Protein AF-A0A382R672-F1 (afdb_monomer)

Solvent-accessible surface area (backbone atoms only — not comparable to full-atom values): 10296 Å² total; per-residue (Å²): 136,86,83,79,82,81,79,78,78,76,87,76,60,50,76,42,80,44,79,39,52,18,70,54,63,56,41,46,73,40,46,54,53,51,52,51,55,51,49,56,40,44,75,70,51,32,43,77,43,81,45,59,51,24,41,62,65,42,55,62,51,40,57,48,37,54,61,28,13,35,75,68,67,26,69,67,56,51,51,51,57,50,48,54,54,41,50,39,20,54,64,51,73,45,71,30,66,75,74,36,46,66,60,54,51,52,51,51,55,50,39,54,47,26,32,75,68,56,51,82,51,52,63,58,50,41,55,52,44,47,48,35,30,54,53,42,51,51,51,52,41,52,40,43,38,75,74,71,43,96,68,82,83,77,65,62,77,83,74,52,54,72,52,90,59,92,90,56,52,73,57,39,59,46,76,60,52,46,64,123

Mean predicted aligned error: 5.48 Å

Organism: NCBI:txid408172

Sequence (180 aa):
MNAVKRKGDGGESSWAVLKFGGTSVASATNWVTIRNLLRERLDAGMRPLVVHSAIAGTSDQLEELLRQGVVGAHEALLAEIVGRYTALAAELGIDGETLLQLYVSELTELIEGVRRVGSVSHRAHAQVLAFGELMGTTLGAAYLKNEGLKVHWIDARELLCSIDQPNSSERASYLSARCD

pLDDT: mean 92.61, std 14.75, range [28.98, 98.81]

Secondary structure (DSSP, 8-state):
---------S----EEEEEE-TGGGSSHHHHHHHHHHHHHHHHTT-EEEEEEPSSTTHHHHHHHHHHHHHHT--HHHHHHHHHHHHHHHHHTTS-HHHHHHHHHHHHHHHHHHHHHHTS--HHHHHHHHHHHHHHHHHHHHHHHHHTT-------GGGT-PEEPPTT--HHHHHHS-EE-

InterPro domains:
  IPR001048 Aspartate/glutamate/uridylate kinase [PF00696] (15-159)
  IPR018042 Aspartate kinase, conserved site [PS00324] (17-25)
  IPR036393 Acetylglutamate kinase-like superfamily [G3DSA:3.40.1160.10] (15-179)
  IPR036393 Acetylglutamate kinase-like superfamily [SSF53633] (15-168)

Structure (mmCIF, N/CA/C/O backbone):
data_AF-A0A382R672-F1
#
_entry.id   AF-A0A382R672-F1
#
loop_
_atom_site.group_PDB
_atom_site.id
_atom_site.type_symbol
_atom_site.label_atom_id
_atom_site.label_alt_id
_atom_site.label_comp_id
_atom_site.label_asym_id
_atom_site.label_entity_id
_atom_site.label_seq_id
_atom_site.pdbx_PDB_ins_code
_atom_site.Cartn_x
_atom_site.Cartn_y
_atom_site.Cartn_z
_atom_s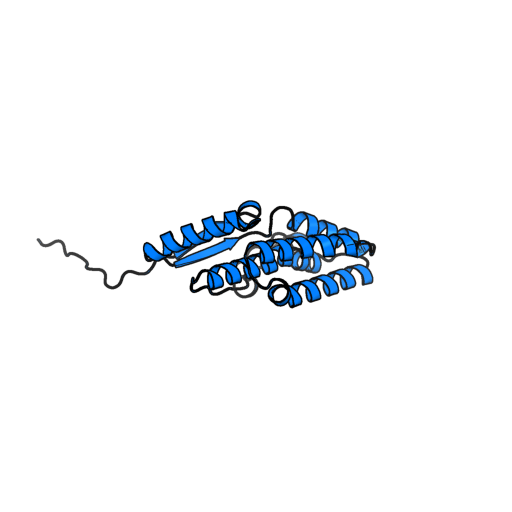ite.occupancy
_atom_site.B_iso_or_equiv
_atom_site.auth_seq_id
_atom_site.auth_comp_id
_atom_site.auth_asym_id
_atom_site.auth_atom_id
_atom_site.pdbx_PDB_model_num
ATOM 1 N N . MET A 1 1 ? -59.415 3.599 11.888 1.00 38.09 1 MET A N 1
ATOM 2 C CA . MET A 1 1 ? -58.639 2.836 10.888 1.00 38.09 1 MET A CA 1
ATOM 3 C C . MET A 1 1 ? -57.181 2.884 11.302 1.00 38.09 1 MET A C 1
ATOM 5 O O . MET A 1 1 ? -56.612 3.963 11.383 1.00 38.09 1 MET A O 1
ATOM 9 N N . ASN A 1 2 ? -56.644 1.728 11.690 1.00 28.98 2 ASN A N 1
ATOM 10 C CA . ASN A 1 2 ? -55.304 1.563 12.246 1.00 28.98 2 ASN A CA 1
ATOM 11 C C . ASN A 1 2 ? -54.251 1.634 11.137 1.00 28.98 2 ASN A C 1
ATOM 13 O O . ASN A 1 2 ? -54.275 0.810 10.225 1.00 28.98 2 ASN A O 1
ATOM 17 N N . ALA A 1 3 ? -53.302 2.561 11.250 1.00 31.11 3 ALA A N 1
ATOM 18 C CA . ALA A 1 3 ? -52.053 2.480 10.507 1.00 31.11 3 ALA A CA 1
ATOM 19 C C . ALA A 1 3 ? -51.079 1.595 11.298 1.00 31.11 3 ALA A C 1
ATOM 21 O O . ALA A 1 3 ? -50.658 1.913 12.410 1.00 31.11 3 ALA A O 1
ATOM 22 N N . VAL A 1 4 ? -50.797 0.432 10.723 1.00 34.12 4 VAL A N 1
ATOM 23 C CA . VAL A 1 4 ? -49.927 -0.620 11.241 1.00 34.12 4 VAL A CA 1
ATOM 24 C C . VAL A 1 4 ? -48.495 -0.098 11.383 1.00 34.12 4 VAL A C 1
ATOM 26 O O . VAL A 1 4 ? -47.849 0.244 10.394 1.00 34.12 4 VAL A O 1
ATOM 29 N N . LYS A 1 5 ? -47.969 -0.095 12.615 1.00 37.41 5 LYS A N 1
ATOM 30 C CA . LYS A 1 5 ? -46.522 -0.073 12.870 1.00 37.41 5 LYS A CA 1
ATOM 31 C C . LYS A 1 5 ? -45.926 -1.346 12.266 1.00 37.41 5 LYS A C 1
ATOM 33 O O . LYS A 1 5 ? -46.084 -2.423 12.839 1.00 37.41 5 LYS A O 1
ATOM 38 N N . ARG A 1 6 ? -45.220 -1.239 11.138 1.00 37.34 6 ARG A N 1
ATOM 39 C CA . ARG A 1 6 ? -44.268 -2.285 10.745 1.00 37.34 6 ARG A CA 1
ATOM 40 C C . ARG A 1 6 ? -43.074 -2.195 11.687 1.00 37.34 6 ARG A C 1
ATOM 42 O O . ARG A 1 6 ? -42.230 -1.316 11.562 1.00 37.34 6 ARG A O 1
ATOM 49 N N . LYS A 1 7 ? -43.061 -3.088 12.671 1.00 40.72 7 LYS A N 1
ATOM 50 C CA . LYS A 1 7 ? -41.881 -3.436 13.456 1.00 40.72 7 LYS A CA 1
ATOM 51 C C . LYS A 1 7 ? -41.000 -4.263 12.513 1.00 40.72 7 LYS A C 1
ATOM 53 O O . LYS A 1 7 ? -41.344 -5.401 12.215 1.00 40.72 7 LYS A O 1
ATOM 58 N N . GLY A 1 8 ? -39.972 -3.644 11.937 1.00 40.31 8 GLY A N 1
ATOM 59 C CA . GLY A 1 8 ? -38.926 -4.374 11.226 1.00 40.31 8 GLY A CA 1
ATOM 60 C C . GLY A 1 8 ? -38.046 -5.078 12.254 1.00 40.31 8 GLY A C 1
ATOM 61 O O . GLY A 1 8 ? -37.485 -4.417 13.127 1.00 40.31 8 GLY A O 1
ATOM 62 N N . ASP A 1 9 ? -38.018 -6.404 12.188 1.00 44.12 9 ASP A N 1
ATOM 63 C CA . ASP A 1 9 ? -37.107 -7.288 12.914 1.00 44.12 9 ASP A CA 1
ATOM 64 C C . ASP A 1 9 ? -35.640 -7.001 12.548 1.00 44.12 9 ASP A C 1
ATOM 66 O O . ASP A 1 9 ? -35.349 -6.745 11.386 1.00 44.12 9 ASP A O 1
ATOM 70 N N . GLY A 1 10 ? -34.738 -7.088 13.538 1.00 44.78 10 GLY A N 1
ATOM 71 C CA . GLY A 1 10 ? -33.281 -7.254 13.387 1.00 44.78 10 GLY A CA 1
ATOM 72 C C . GLY A 1 10 ? -32.546 -6.202 12.546 1.00 44.78 10 GLY A C 1
ATOM 73 O O . GLY A 1 10 ? -32.442 -6.345 11.336 1.00 44.78 10 GLY A O 1
ATOM 74 N N . GLY A 1 11 ? -31.970 -5.176 13.184 1.00 49.09 11 GLY A N 1
ATOM 75 C CA . GLY A 1 11 ? -31.203 -4.135 12.490 1.00 49.09 11 GLY A CA 1
ATOM 76 C C . GLY A 1 11 ? -30.074 -4.710 11.628 1.00 49.09 11 GLY A C 1
ATOM 77 O O . GLY A 1 11 ? -29.077 -5.198 12.158 1.00 49.09 11 GLY A O 1
ATOM 78 N N . GLU A 1 12 ? -30.220 -4.645 10.305 1.00 61.94 12 GLU A N 1
ATOM 79 C CA . GLU A 1 12 ? -29.126 -4.913 9.376 1.00 61.94 12 GLU A CA 1
ATOM 80 C C . GLU A 1 12 ? -28.026 -3.875 9.620 1.00 61.94 12 GLU A C 1
ATOM 82 O O . GLU A 1 12 ? -28.218 -2.679 9.397 1.00 61.94 12 GLU A O 1
ATOM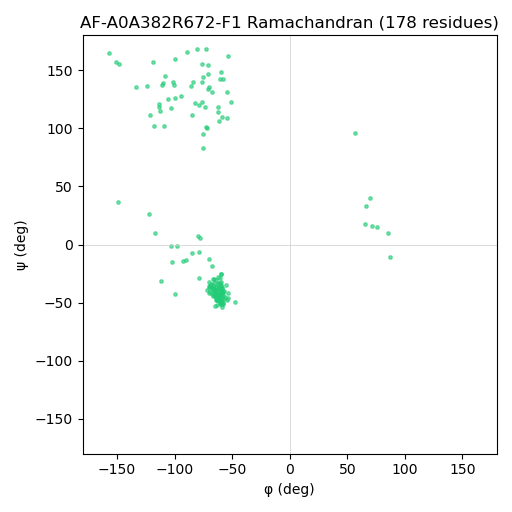 87 N N . SER A 1 13 ? -26.866 -4.317 10.105 1.00 63.66 13 SER A N 1
ATOM 88 C CA . SER A 1 13 ? -25.682 -3.465 10.206 1.00 63.66 13 SER A CA 1
ATOM 89 C C . SER A 1 13 ? -25.323 -2.958 8.805 1.00 63.66 13 SER A C 1
ATOM 91 O O . SER A 1 13 ? -24.890 -3.748 7.956 1.00 63.66 13 SER A O 1
ATOM 93 N N . SER A 1 14 ? -25.514 -1.665 8.547 1.00 91.06 14 SER A N 1
ATOM 94 C CA . SER A 1 14 ? -25.185 -1.066 7.256 1.00 91.06 14 SER A CA 1
ATOM 95 C C . SER A 1 14 ? -23.667 -0.992 7.062 1.00 91.06 14 SER A C 1
ATOM 97 O O . SER A 1 14 ? -22.891 -0.841 8.011 1.00 91.06 14 SER A O 1
ATOM 99 N N . TRP A 1 15 ? -23.221 -1.135 5.815 1.00 96.44 15 TRP A N 1
ATOM 100 C CA . TRP A 1 15 ? -21.812 -0.981 5.463 1.00 96.44 15 TRP A CA 1
ATOM 101 C C . TRP A 1 15 ? -21.413 0.497 5.426 1.00 96.44 15 TRP A C 1
ATOM 103 O O . TRP A 1 15 ? -22.141 1.333 4.893 1.00 96.44 15 TRP A O 1
ATOM 113 N N . ALA A 1 16 ? -20.220 0.806 5.930 1.00 97.12 16 ALA A N 1
ATOM 114 C CA . ALA A 1 16 ? -19.591 2.117 5.815 1.00 97.12 16 ALA A CA 1
ATOM 115 C C . ALA A 1 16 ? -18.284 1.992 5.023 1.00 97.12 16 ALA A C 1
ATOM 117 O O . ALA A 1 16 ? -17.269 1.558 5.563 1.00 97.12 16 ALA A O 1
ATOM 118 N N . VAL A 1 17 ? -18.297 2.374 3.745 1.00 97.31 17 VAL A N 1
ATOM 119 C CA . VAL A 1 17 ? -17.090 2.354 2.905 1.00 97.31 17 VAL A CA 1
ATOM 120 C C . VAL A 1 17 ? -16.275 3.623 3.154 1.00 97.31 17 VAL A C 1
ATOM 122 O O . VAL A 1 17 ? -16.776 4.736 2.992 1.00 97.31 17 VAL A O 1
ATOM 125 N N . LEU A 1 18 ? -15.020 3.459 3.569 1.00 98.06 18 LEU A N 1
ATOM 126 C CA . LEU A 1 18 ? -14.101 4.539 3.918 1.00 98.06 18 LEU A CA 1
ATOM 127 C C . LEU A 1 18 ? -12.867 4.452 3.025 1.00 98.06 18 LEU A C 1
ATOM 129 O O . LEU A 1 18 ? -12.075 3.516 3.147 1.00 98.06 18 LEU A O 1
ATOM 133 N N . LYS A 1 19 ? -12.710 5.435 2.132 1.00 98.00 19 LYS A N 1
ATOM 134 C CA . LYS A 1 19 ? -11.556 5.524 1.238 1.00 98.00 19 LYS A CA 1
ATOM 135 C C . LYS A 1 19 ? -10.535 6.526 1.760 1.00 98.00 19 LYS A C 1
ATOM 137 O O . LYS A 1 19 ? -10.862 7.699 1.923 1.00 98.00 19 LYS A O 1
ATOM 142 N N . PHE A 1 20 ? -9.286 6.097 1.913 1.00 98.50 20 PHE A N 1
ATOM 143 C CA . PHE A 1 20 ? -8.174 6.970 2.296 1.00 98.50 20 PHE A CA 1
ATOM 144 C C . PHE A 1 20 ? -7.191 7.174 1.134 1.00 98.50 20 PHE A C 1
ATOM 146 O O . PHE A 1 20 ? -6.925 6.273 0.337 1.00 98.50 20 PHE A O 1
ATOM 153 N N . GLY A 1 21 ? -6.703 8.405 0.971 1.00 98.19 21 GLY A N 1
ATOM 154 C CA . GLY A 1 21 ? -5.636 8.724 0.017 1.00 98.19 21 GLY A CA 1
ATOM 155 C C . GLY A 1 21 ? -4.256 8.385 0.576 1.00 98.19 21 GLY A C 1
ATOM 156 O O . GLY A 1 21 ? -4.117 8.157 1.775 1.00 98.19 21 GLY A O 1
ATOM 157 N N . GLY A 1 22 ? -3.231 8.411 -0.278 1.00 97.56 22 GLY A N 1
ATOM 158 C CA . GLY A 1 22 ? -1.876 8.027 0.125 1.00 97.56 22 GLY A CA 1
ATOM 159 C C . GLY A 1 22 ? -1.295 8.869 1.259 1.00 97.56 22 GLY A C 1
ATOM 160 O O . GLY A 1 22 ? -0.615 8.338 2.130 1.00 97.56 22 GLY A O 1
ATOM 161 N N . THR A 1 23 ? -1.617 10.165 1.316 1.00 97.81 23 THR A N 1
ATOM 162 C CA . THR A 1 23 ? -1.190 11.040 2.421 1.00 97.81 23 THR A CA 1
ATOM 163 C C . THR A 1 23 ? -1.860 10.638 3.733 1.00 97.81 23 THR A C 1
ATOM 165 O O . THR A 1 23 ? -1.225 10.640 4.781 1.00 97.81 23 THR A O 1
ATOM 168 N N . SER A 1 24 ? -3.129 10.226 3.677 1.00 98.31 24 SER A N 1
ATOM 169 C CA . SER A 1 24 ? -3.913 9.806 4.842 1.00 98.31 24 SER A CA 1
ATOM 170 C C . SER A 1 24 ? -3.454 8.479 5.447 1.00 98.31 24 SER A C 1
ATOM 172 O O . SER A 1 24 ? -3.890 8.160 6.541 1.00 98.31 24 SER A O 1
ATOM 174 N N . VAL A 1 25 ? -2.598 7.706 4.775 1.00 98.31 25 VAL A N 1
ATOM 175 C CA . VAL A 1 25 ? -2.071 6.424 5.289 1.00 98.31 25 VAL A CA 1
ATOM 176 C C . VAL A 1 25 ? -0.552 6.436 5.478 1.00 98.31 25 VAL A C 1
ATOM 178 O O . VAL A 1 25 ? 0.050 5.393 5.714 1.00 98.31 25 VAL A O 1
ATOM 181 N N . ALA A 1 26 ? 0.072 7.612 5.371 1.00 97.56 26 ALA A N 1
ATOM 182 C CA . ALA A 1 26 ? 1.524 7.753 5.305 1.00 97.56 26 ALA A CA 1
ATOM 183 C C . ALA A 1 26 ? 2.257 7.788 6.656 1.00 97.56 26 ALA A C 1
ATOM 185 O O . ALA A 1 26 ? 3.482 7.824 6.644 1.00 97.56 26 ALA A O 1
ATOM 186 N N . SER A 1 27 ? 1.556 7.835 7.792 1.00 98.25 27 SER A N 1
ATOM 187 C CA . SER A 1 27 ? 2.185 7.966 9.116 1.00 98.25 27 SER A CA 1
ATOM 188 C C . SER A 1 27 ? 1.361 7.315 10.218 1.00 98.25 27 SER A C 1
ATOM 190 O O . SER A 1 27 ? 0.133 7.199 10.102 1.00 98.25 27 SER A O 1
ATOM 192 N N . ALA A 1 28 ? 2.011 6.961 11.328 1.00 98.19 28 ALA A N 1
ATOM 193 C CA . ALA A 1 28 ? 1.315 6.411 12.492 1.00 98.19 28 ALA A CA 1
ATOM 194 C C . ALA A 1 28 ? 0.246 7.355 13.065 1.00 98.19 28 ALA A C 1
ATOM 196 O O . ALA A 1 28 ? -0.839 6.907 13.436 1.00 98.19 28 ALA A O 1
ATOM 197 N N . THR A 1 29 ? 0.487 8.672 13.076 1.00 98.44 29 THR A N 1
ATOM 198 C CA . THR A 1 29 ? -0.516 9.658 13.517 1.00 98.44 29 THR A CA 1
ATOM 199 C C . THR A 1 29 ? -1.804 9.562 12.701 1.00 98.44 29 THR A C 1
ATOM 201 O O . THR A 1 29 ? -2.895 9.567 13.270 1.00 98.44 29 THR A O 1
ATOM 204 N N . ASN A 1 30 ? -1.696 9.417 11.378 1.00 98.56 30 ASN A N 1
ATOM 205 C CA . ASN A 1 30 ? -2.877 9.293 10.530 1.00 98.56 30 ASN A CA 1
ATOM 206 C C . ASN A 1 30 ? -3.602 7.959 10.762 1.00 98.56 30 ASN A C 1
ATOM 208 O O . ASN A 1 30 ? -4.832 7.914 10.775 1.00 98.56 30 ASN A O 1
ATOM 212 N N . TRP A 1 31 ? -2.858 6.885 11.022 1.00 98.69 31 TRP A N 1
ATOM 213 C CA . TRP A 1 31 ? -3.430 5.586 11.372 1.00 98.69 31 TRP A CA 1
ATOM 214 C C . TRP A 1 31 ? -4.171 5.593 12.715 1.00 98.69 31 TRP A C 1
ATOM 216 O O . TRP A 1 31 ? -5.224 4.962 12.822 1.00 98.69 31 TRP A O 1
ATOM 226 N N . VAL A 1 32 ? -3.725 6.382 13.698 1.00 98.69 32 VAL A N 1
ATOM 227 C CA . VAL A 1 32 ? -4.491 6.631 14.934 1.00 98.69 32 VAL A CA 1
ATOM 228 C C . VAL A 1 32 ? -5.835 7.296 14.620 1.00 98.69 32 VAL A C 1
ATOM 230 O O . VAL A 1 32 ? -6.868 6.882 15.155 1.00 98.69 32 VAL A O 1
ATOM 233 N N . THR A 1 33 ? -5.855 8.289 13.726 1.00 98.56 33 THR A N 1
ATOM 234 C CA . THR A 1 33 ? -7.099 8.931 13.272 1.00 98.56 33 THR A CA 1
ATOM 235 C C . THR A 1 33 ? -8.023 7.934 12.574 1.00 98.56 33 THR A C 1
ATOM 237 O O . THR A 1 33 ? -9.211 7.882 12.895 1.00 98.56 33 THR A O 1
ATOM 240 N N . ILE A 1 34 ? -7.489 7.102 11.672 1.00 98.75 34 ILE A N 1
ATOM 241 C CA . ILE A 1 34 ? -8.250 6.045 10.989 1.00 98.75 34 ILE A CA 1
ATOM 242 C C . ILE A 1 34 ? -8.855 5.087 12.017 1.00 98.75 34 ILE A C 1
ATOM 244 O O . ILE A 1 34 ? -10.061 4.861 12.000 1.00 98.75 34 ILE A O 1
ATOM 248 N N . ARG A 1 35 ? -8.054 4.571 12.956 1.00 98.69 35 ARG A N 1
ATOM 249 C CA . ARG A 1 35 ? -8.512 3.665 14.020 1.00 98.69 35 ARG A CA 1
ATOM 250 C C . ARG A 1 35 ? -9.681 4.259 14.807 1.00 98.69 35 ARG A C 1
ATOM 252 O O . ARG A 1 35 ? -10.663 3.561 15.047 1.00 98.69 35 ARG A O 1
ATOM 259 N N . ASN A 1 36 ? -9.585 5.529 15.201 1.00 98.56 36 ASN A N 1
ATOM 260 C CA . ASN A 1 36 ? -10.645 6.199 15.957 1.00 98.56 36 ASN A CA 1
ATOM 261 C C . ASN A 1 36 ? -11.931 6.316 15.128 1.00 98.56 36 ASN A C 1
ATOM 263 O O . ASN A 1 36 ? -12.992 5.931 15.611 1.00 98.56 36 ASN A O 1
ATOM 267 N N . LEU A 1 37 ? -11.824 6.722 13.858 1.00 98.44 37 LEU A N 1
ATOM 268 C CA . LEU A 1 37 ? -12.968 6.771 12.946 1.00 98.44 37 LEU A CA 1
ATOM 269 C C . LEU A 1 37 ? -13.624 5.391 12.786 1.00 98.44 37 LEU A C 1
ATOM 271 O O . LEU A 1 37 ? -14.846 5.283 12.779 1.00 98.44 37 LEU A O 1
ATOM 275 N N . LEU A 1 38 ? -12.831 4.321 12.673 1.00 98.50 38 LEU A N 1
ATOM 276 C CA . LEU A 1 38 ? -13.362 2.960 12.575 1.00 98.50 38 LEU A CA 1
ATOM 277 C C . LEU A 1 38 ? -14.093 2.531 13.848 1.00 98.50 38 LEU A C 1
ATOM 279 O O . LEU A 1 38 ? -15.162 1.933 13.737 1.00 98.50 38 LEU A O 1
ATOM 283 N N . ARG A 1 39 ? -13.567 2.864 15.033 1.00 98.38 39 ARG A N 1
ATOM 284 C CA . ARG A 1 39 ? -14.251 2.608 16.311 1.00 98.38 39 ARG A CA 1
ATOM 285 C C . ARG A 1 39 ? -15.593 3.332 16.378 1.00 98.38 39 ARG A C 1
ATOM 287 O O . ARG A 1 39 ? -16.594 2.682 16.634 1.00 98.38 39 ARG A O 1
ATOM 294 N N . GLU A 1 40 ? -15.644 4.610 16.005 1.00 98.06 40 GLU A N 1
ATOM 295 C CA . GLU A 1 40 ? -16.904 5.368 15.947 1.00 98.06 40 GLU A CA 1
ATOM 296 C C . GLU A 1 40 ? -17.947 4.704 15.033 1.00 98.06 40 GLU A C 1
ATOM 298 O O . GLU A 1 40 ? -19.133 4.655 15.359 1.00 98.06 40 GLU A O 1
ATOM 303 N N . ARG A 1 41 ? -17.525 4.160 13.881 1.00 97.56 41 ARG A N 1
ATOM 304 C CA . ARG A 1 41 ? -18.444 3.442 12.984 1.00 97.56 41 ARG A CA 1
ATOM 305 C C . ARG A 1 41 ? -18.926 2.120 13.575 1.00 97.56 41 ARG A C 1
ATOM 307 O O . ARG A 1 41 ? -20.102 1.796 13.424 1.00 97.56 41 ARG A O 1
ATOM 314 N N . LEU A 1 42 ? -18.038 1.375 14.227 1.00 97.00 42 LEU A N 1
ATOM 315 C CA . LEU A 1 42 ? -18.384 0.124 14.901 1.00 97.00 42 LEU A CA 1
ATOM 316 C C . LEU A 1 42 ? -19.354 0.370 16.066 1.00 97.00 42 LEU A C 1
ATOM 318 O O . LEU A 1 42 ? -20.352 -0.339 16.173 1.00 97.00 42 LEU A O 1
ATOM 322 N N . ASP A 1 43 ? -19.121 1.408 16.871 1.00 96.75 43 ASP A N 1
ATOM 323 C CA . ASP A 1 43 ? -19.982 1.798 17.997 1.00 96.75 43 ASP A CA 1
ATOM 324 C C . ASP A 1 43 ? -21.380 2.231 17.528 1.00 96.75 43 ASP A C 1
ATOM 326 O O . ASP A 1 43 ? -22.379 1.999 18.208 1.00 96.75 43 ASP A O 1
ATOM 330 N N . ALA A 1 44 ? -21.475 2.793 16.321 1.00 96.19 44 ALA A N 1
ATOM 331 C CA . ALA A 1 44 ? -22.739 3.096 15.655 1.00 96.19 44 ALA A CA 1
ATOM 332 C C . ALA A 1 44 ? -23.429 1.864 15.021 1.00 96.19 44 ALA A C 1
ATOM 334 O O . ALA A 1 44 ? -24.434 2.015 14.326 1.00 96.19 44 ALA A O 1
ATOM 335 N N . GLY A 1 45 ? -22.901 0.651 15.222 1.00 96.31 45 GLY A N 1
ATOM 336 C CA . GLY A 1 45 ? -23.467 -0.596 14.699 1.00 96.31 45 GLY A CA 1
ATOM 337 C C . GLY A 1 45 ? -23.232 -0.829 13.201 1.00 96.31 45 GLY A C 1
ATOM 338 O O . GLY A 1 45 ? -23.896 -1.678 12.604 1.00 96.31 45 GLY A O 1
ATOM 339 N N . MET A 1 46 ? -22.312 -0.087 12.576 1.00 97.12 46 MET A N 1
ATOM 340 C CA . MET A 1 46 ? -21.969 -0.247 11.159 1.00 97.12 46 MET A CA 1
ATOM 341 C C . MET A 1 46 ? -20.852 -1.274 10.947 1.00 97.12 46 MET A C 1
ATOM 343 O O . MET A 1 46 ? -20.113 -1.637 11.861 1.00 97.12 46 MET A O 1
ATOM 347 N N . ARG A 1 47 ? -20.690 -1.703 9.692 1.00 96.81 47 ARG A N 1
ATOM 348 C CA . ARG A 1 47 ? -19.582 -2.549 9.225 1.00 96.81 47 ARG A CA 1
ATOM 349 C C . ARG A 1 47 ? -18.639 -1.734 8.340 1.00 96.81 47 ARG A C 1
ATOM 351 O O . ARG A 1 47 ? -18.975 -1.484 7.181 1.00 96.81 47 ARG A O 1
ATOM 358 N N . PRO A 1 48 ? -17.481 -1.281 8.845 1.00 97.56 48 PRO A N 1
ATOM 359 C CA . PRO A 1 48 ? -16.546 -0.520 8.029 1.00 97.56 48 PRO A CA 1
ATOM 360 C C . PRO A 1 48 ? -15.864 -1.397 6.975 1.00 97.56 48 PRO A C 1
ATOM 362 O O . PRO A 1 48 ? -15.359 -2.471 7.295 1.00 97.56 48 PRO A O 1
ATOM 365 N N . LEU A 1 49 ? -15.797 -0.904 5.739 1.00 98.00 49 LEU A N 1
ATOM 366 C CA . LEU A 1 49 ? -14.910 -1.408 4.692 1.00 98.00 49 LEU A CA 1
ATOM 367 C C . LEU A 1 49 ? -13.876 -0.324 4.397 1.00 98.00 49 LEU A C 1
ATOM 369 O O . LEU A 1 49 ? -14.227 0.759 3.929 1.00 98.00 49 LEU A O 1
ATOM 373 N N . VAL A 1 50 ? -12.610 -0.607 4.691 1.00 98.31 50 VAL A N 1
ATOM 374 C CA . VAL A 1 50 ? -11.507 0.323 4.437 1.00 98.31 50 VAL A CA 1
ATOM 375 C C . VAL A 1 50 ? -10.889 0.004 3.088 1.00 98.31 50 VAL A C 1
ATOM 377 O O . VAL A 1 50 ? -10.487 -1.127 2.838 1.00 98.31 50 VAL A O 1
ATOM 380 N N . VAL A 1 51 ? -10.773 1.025 2.249 1.00 98.12 51 VAL A N 1
ATOM 381 C CA . VAL A 1 51 ? -10.009 0.982 1.003 1.00 98.12 51 VAL A CA 1
ATOM 382 C C . VAL A 1 51 ? -8.996 2.110 1.068 1.00 98.12 51 VAL A C 1
ATOM 384 O O . VAL A 1 51 ? -9.330 3.222 1.479 1.00 98.12 51 VAL A O 1
ATOM 387 N N . HIS A 1 52 ? -7.752 1.883 0.671 1.00 97.56 52 HIS A N 1
ATOM 388 C CA . HIS A 1 52 ? -6.814 2.991 0.582 1.00 97.56 52 HIS A CA 1
ATOM 389 C C . HIS A 1 52 ? -5.788 2.798 -0.521 1.00 97.56 52 HIS A C 1
ATOM 391 O O . HIS A 1 52 ? -5.502 1.683 -0.941 1.00 97.56 52 HIS A O 1
ATOM 397 N N . SER A 1 53 ? -5.267 3.926 -0.991 1.00 97.62 53 SER A N 1
ATOM 398 C CA . SER A 1 53 ? -4.173 3.970 -1.961 1.00 97.62 53 SER A CA 1
ATOM 399 C C . SER A 1 53 ? -2.841 3.566 -1.315 1.00 97.62 53 SER A C 1
ATOM 401 O O . SER A 1 53 ? -2.735 3.519 -0.085 1.00 97.62 53 SER A O 1
ATOM 403 N N . ALA A 1 54 ? -1.815 3.337 -2.133 1.00 97.94 54 ALA A N 1
ATOM 404 C CA . ALA A 1 54 ? -0.425 3.284 -1.687 1.00 97.94 54 ALA A CA 1
ATOM 405 C C . ALA A 1 54 ? -0.019 4.550 -0.905 1.00 97.94 54 ALA A C 1
ATOM 407 O O . ALA A 1 54 ? -0.674 5.593 -1.004 1.00 97.94 54 ALA A O 1
ATOM 408 N N . ILE A 1 55 ? 1.082 4.483 -0.147 1.00 98.00 55 ILE A N 1
ATOM 409 C CA . ILE A 1 55 ? 1.628 5.649 0.560 1.00 98.00 55 ILE A CA 1
ATOM 410 C C . ILE A 1 55 ? 1.940 6.768 -0.458 1.00 98.00 55 ILE A C 1
ATOM 412 O O . ILE A 1 55 ? 2.368 6.506 -1.580 1.00 98.00 55 ILE A O 1
ATOM 416 N N . ALA A 1 56 ? 1.702 8.032 -0.089 1.00 97.00 56 ALA A N 1
ATOM 417 C CA . ALA A 1 56 ? 1.849 9.175 -1.001 1.00 97.00 56 ALA A CA 1
ATOM 418 C C . ALA A 1 56 ? 3.203 9.206 -1.737 1.00 97.00 56 ALA A C 1
ATOM 420 O O . ALA A 1 56 ? 4.249 9.293 -1.100 1.00 97.00 56 ALA A O 1
ATOM 421 N N . GLY A 1 57 ? 3.181 9.213 -3.070 1.00 96.75 57 GLY A N 1
ATOM 422 C CA . GLY A 1 57 ? 4.380 9.235 -3.919 1.00 96.75 57 GLY A CA 1
ATOM 423 C C . GLY A 1 57 ? 4.960 7.854 -4.241 1.00 96.75 57 GLY A C 1
ATOM 424 O O . GLY A 1 57 ? 5.789 7.751 -5.135 1.00 96.75 57 GLY A O 1
ATOM 425 N N . THR A 1 58 ? 4.503 6.780 -3.591 1.00 97.94 58 THR A N 1
ATOM 426 C CA . THR A 1 58 ? 4.996 5.430 -3.894 1.00 97.94 58 THR A CA 1
ATOM 427 C C . THR A 1 58 ? 4.607 4.969 -5.297 1.00 97.94 58 THR A C 1
ATOM 429 O O . THR A 1 58 ? 5.419 4.327 -5.950 1.00 97.94 58 THR A O 1
ATOM 432 N N . SER A 1 59 ? 3.411 5.299 -5.795 1.00 97.12 59 SER A N 1
ATOM 433 C CA . SER A 1 59 ? 3.016 4.925 -7.162 1.00 97.12 59 SER A CA 1
ATOM 434 C C . SER A 1 59 ? 3.970 5.518 -8.204 1.00 97.12 59 SER A C 1
ATOM 436 O O . SER A 1 59 ? 4.442 4.789 -9.070 1.00 97.12 59 SER A O 1
ATOM 438 N N . ASP A 1 60 ? 4.349 6.791 -8.053 1.00 98.31 60 ASP A N 1
ATOM 439 C CA . ASP A 1 60 ? 5.321 7.449 -8.935 1.00 98.31 60 ASP A CA 1
ATOM 440 C C . ASP A 1 60 ? 6.712 6.798 -8.823 1.00 98.31 60 ASP A C 1
ATOM 442 O O . ASP A 1 60 ? 7.384 6.571 -9.828 1.00 98.31 60 ASP A O 1
ATOM 446 N N . GLN A 1 61 ? 7.135 6.435 -7.604 1.00 98.50 61 GLN A N 1
ATOM 447 C CA . GLN A 1 61 ? 8.390 5.708 -7.383 1.00 98.50 61 GLN A CA 1
ATOM 448 C C . GLN A 1 61 ? 8.370 4.310 -8.014 1.00 98.50 61 GLN A C 1
ATOM 450 O O . GLN A 1 61 ? 9.384 3.874 -8.542 1.00 98.50 61 GLN A O 1
ATOM 455 N N . LEU A 1 62 ? 7.236 3.608 -7.997 1.00 98.69 62 LEU A N 1
ATOM 456 C CA . LEU A 1 62 ? 7.076 2.299 -8.635 1.00 98.69 62 LEU A CA 1
ATOM 457 C C . LEU A 1 62 ? 7.095 2.402 -10.170 1.00 98.69 62 LEU A C 1
ATOM 459 O O . LEU A 1 62 ? 7.665 1.535 -10.834 1.00 98.69 62 LEU A O 1
ATOM 463 N N . GLU A 1 63 ? 6.539 3.472 -10.749 1.00 98.12 63 GLU A N 1
ATOM 464 C CA . GLU A 1 63 ? 6.695 3.757 -12.183 1.00 98.12 63 GLU A CA 1
ATOM 465 C C . GLU A 1 63 ? 8.157 4.026 -12.555 1.00 98.12 63 GLU A C 1
ATOM 467 O O . GLU A 1 63 ? 8.650 3.540 -13.577 1.00 98.12 63 GLU A O 1
ATOM 472 N N . GLU A 1 64 ? 8.869 4.789 -11.729 1.00 98.50 64 GLU A N 1
ATOM 473 C CA . GLU A 1 64 ? 10.288 5.061 -11.943 1.00 98.50 64 GLU A CA 1
ATOM 474 C C . GLU A 1 64 ? 11.151 3.811 -11.721 1.00 98.50 64 GLU A C 1
ATOM 476 O O . GLU A 1 64 ? 12.085 3.558 -12.481 1.00 98.50 64 GLU A O 1
ATOM 481 N N . LEU A 1 65 ? 10.784 2.958 -10.764 1.00 98.69 65 LEU A N 1
ATOM 482 C CA . LEU A 1 65 ? 11.431 1.672 -10.521 1.00 98.69 65 LEU A CA 1
ATOM 483 C C . LEU A 1 65 ? 11.382 0.781 -11.765 1.00 98.69 65 LEU A C 1
ATOM 485 O O . LEU A 1 65 ? 12.380 0.152 -12.110 1.00 98.69 65 LEU A O 1
ATOM 489 N N . LEU A 1 66 ? 10.257 0.767 -12.485 1.00 98.19 66 LEU A N 1
ATOM 490 C CA . LEU A 1 66 ? 10.144 0.068 -13.767 1.00 98.19 66 LEU A CA 1
ATOM 491 C C . LEU A 1 66 ? 11.107 0.632 -14.817 1.00 98.19 66 LEU A C 1
ATOM 493 O O . LEU A 1 66 ? 11.746 -0.140 -15.534 1.00 98.19 66 LEU A O 1
ATOM 497 N N . ARG A 1 67 ? 11.232 1.963 -14.912 1.00 97.44 67 ARG A N 1
ATOM 498 C CA . ARG A 1 67 ? 12.158 2.616 -15.855 1.00 97.44 67 ARG A CA 1
ATOM 499 C C . ARG A 1 67 ? 13.613 2.278 -15.544 1.00 97.44 67 ARG A C 1
ATOM 501 O O . ARG A 1 67 ? 14.354 1.910 -16.453 1.00 97.44 67 ARG A O 1
ATOM 508 N N . GLN A 1 68 ? 14.003 2.352 -14.275 1.00 98.19 68 GLN A N 1
ATOM 509 C CA . GLN A 1 68 ? 15.354 2.005 -13.832 1.00 98.19 68 GLN A CA 1
ATOM 510 C C . GLN A 1 68 ? 15.630 0.505 -13.960 1.00 98.19 68 GLN A C 1
ATOM 512 O O . GLN A 1 68 ? 16.739 0.115 -14.322 1.00 98.19 68 GLN A O 1
ATOM 517 N N . GLY A 1 69 ? 14.612 -0.332 -13.750 1.00 97.62 69 GLY A N 1
ATOM 518 C CA . GLY A 1 69 ? 14.702 -1.783 -13.888 1.00 97.62 69 GLY A CA 1
ATOM 519 C C . GLY A 1 69 ? 15.085 -2.219 -15.298 1.00 97.62 69 GLY A C 1
ATOM 520 O O . GLY A 1 69 ? 15.905 -3.116 -15.460 1.00 97.62 69 GLY A O 1
ATOM 521 N N . VAL A 1 70 ? 14.576 -1.538 -16.332 1.00 97.62 70 VAL A N 1
ATOM 522 C CA . VAL A 1 70 ? 14.937 -1.824 -17.735 1.00 97.62 70 VAL A CA 1
ATOM 523 C C . VAL A 1 70 ? 16.440 -1.677 -17.985 1.00 97.62 70 VAL A C 1
ATOM 525 O O . VAL A 1 70 ? 17.011 -2.464 -18.738 1.00 97.62 70 VAL A O 1
ATOM 528 N N . VAL A 1 71 ? 17.083 -0.691 -17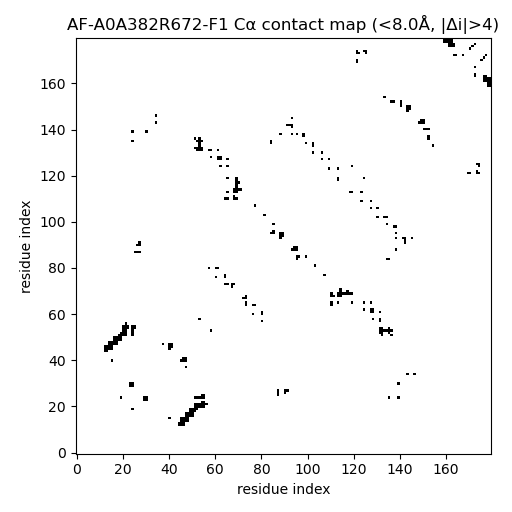.356 1.00 96.81 71 VAL A N 1
ATOM 529 C CA . VAL A 1 71 ? 18.517 -0.403 -17.531 1.00 96.81 71 VAL A CA 1
ATOM 530 C C . VAL A 1 71 ? 19.399 -0.999 -16.428 1.00 96.81 71 VAL A C 1
ATOM 532 O O . VAL A 1 71 ? 20.618 -0.874 -16.504 1.00 96.81 71 VAL A O 1
ATOM 535 N N . GLY A 1 72 ? 18.807 -1.671 -15.432 1.00 95.50 72 GLY A N 1
ATOM 536 C CA . GLY A 1 72 ? 19.518 -2.299 -14.315 1.00 95.50 72 GLY A CA 1
ATOM 537 C C . GLY A 1 72 ? 20.142 -1.305 -13.333 1.00 95.50 72 GLY A C 1
ATOM 538 O O . GLY A 1 72 ? 21.276 -1.510 -12.916 1.00 95.50 72 GLY A O 1
ATOM 539 N N . ALA A 1 73 ? 19.439 -0.212 -13.026 1.00 96.94 73 ALA A N 1
ATOM 540 C CA . ALA A 1 73 ? 19.876 0.815 -12.074 1.00 96.94 73 ALA A CA 1
ATOM 541 C C . ALA A 1 73 ? 18.868 1.017 -10.923 1.00 96.94 73 ALA A C 1
ATOM 543 O O . ALA A 1 73 ? 18.741 2.117 -10.393 1.00 96.94 73 ALA A O 1
ATOM 544 N N . HIS A 1 74 ? 18.089 -0.016 -10.595 1.00 97.81 74 HIS A N 1
ATOM 545 C CA . HIS A 1 74 ? 16.895 0.059 -9.745 1.00 97.81 74 HIS A CA 1
ATOM 546 C C . HIS A 1 74 ? 17.147 -0.209 -8.261 1.00 97.81 74 HIS A C 1
ATOM 548 O O . HIS A 1 74 ? 16.264 0.056 -7.446 1.00 97.81 74 HIS A O 1
ATOM 554 N N . GLU A 1 75 ? 18.305 -0.752 -7.885 1.00 97.94 75 GLU A N 1
ATOM 555 C CA . GLU A 1 75 ? 18.548 -1.303 -6.546 1.00 97.94 75 GLU A CA 1
ATOM 556 C C . GLU A 1 75 ? 18.365 -0.260 -5.438 1.00 97.94 75 GLU A C 1
ATOM 558 O O . GLU A 1 75 ? 17.752 -0.543 -4.408 1.00 97.94 75 GLU A O 1
ATOM 563 N N . ALA A 1 76 ? 18.854 0.963 -5.660 1.00 98.38 76 ALA A N 1
ATOM 564 C CA . ALA A 1 76 ? 18.730 2.050 -4.693 1.00 98.38 76 ALA A CA 1
ATOM 565 C C . ALA A 1 76 ? 17.269 2.485 -4.499 1.00 98.38 76 ALA A C 1
ATOM 567 O O . ALA A 1 76 ? 16.821 2.644 -3.364 1.00 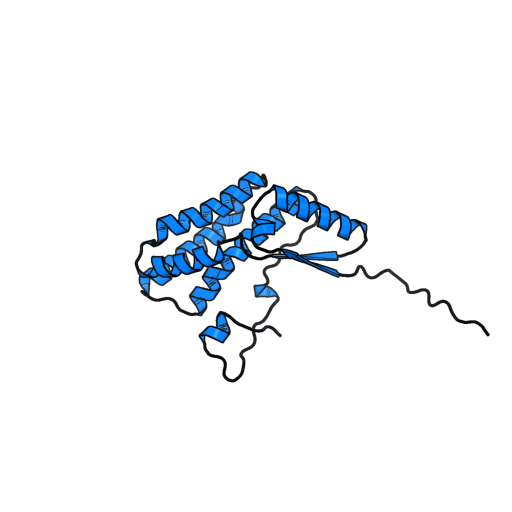98.38 76 ALA A O 1
ATOM 568 N N . LEU A 1 77 ? 16.512 2.628 -5.592 1.00 98.62 77 LEU A N 1
ATOM 569 C CA . LEU A 1 77 ? 15.109 3.038 -5.538 1.00 98.62 77 LEU A CA 1
ATOM 570 C C . LEU A 1 77 ? 14.220 1.942 -4.940 1.00 98.62 77 LEU A C 1
ATOM 572 O O . LEU A 1 77 ? 13.311 2.235 -4.166 1.00 98.62 77 LEU A O 1
ATOM 576 N N . LEU A 1 78 ? 14.507 0.672 -5.237 1.00 98.62 78 LEU A N 1
ATOM 577 C CA . LEU A 1 78 ? 13.832 -0.454 -4.595 1.00 98.62 78 LEU A CA 1
ATOM 578 C C . LEU A 1 78 ? 14.042 -0.415 -3.077 1.00 98.62 78 LEU A C 1
ATOM 580 O O . LEU A 1 78 ? 13.073 -0.503 -2.323 1.00 98.62 78 LEU A O 1
ATOM 584 N N . ALA A 1 79 ? 15.287 -0.232 -2.629 1.00 98.56 79 ALA A N 1
ATOM 585 C CA . ALA A 1 79 ? 15.606 -0.121 -1.209 1.00 98.56 79 ALA A CA 1
ATOM 586 C C . ALA A 1 79 ? 14.918 1.086 -0.548 1.00 98.56 79 ALA A C 1
ATOM 588 O O . ALA A 1 79 ? 14.445 0.970 0.581 1.00 98.56 79 ALA A O 1
ATOM 589 N N . GLU A 1 80 ? 14.808 2.220 -1.246 1.00 98.62 80 GLU A N 1
ATOM 590 C CA . GLU A 1 80 ? 14.081 3.401 -0.768 1.00 98.62 80 GLU A CA 1
ATOM 591 C C . GLU A 1 80 ? 12.583 3.118 -0.581 1.00 98.62 80 GLU A C 1
ATOM 593 O O . GLU A 1 80 ? 12.021 3.415 0.478 1.00 98.62 80 GLU A O 1
ATOM 598 N N . ILE A 1 81 ? 11.938 2.499 -1.577 1.00 98.75 81 ILE A N 1
ATOM 599 C CA . ILE A 1 81 ? 10.518 2.128 -1.511 1.00 98.75 81 ILE A CA 1
ATOM 600 C C . ILE A 1 81 ? 10.284 1.184 -0.330 1.00 98.75 81 ILE A C 1
ATOM 602 O O . ILE A 1 81 ? 9.418 1.454 0.502 1.00 98.75 81 ILE A O 1
ATOM 606 N N . VAL A 1 82 ? 11.073 0.112 -0.212 1.00 98.50 82 VAL A N 1
ATOM 607 C CA . VAL A 1 82 ? 10.958 -0.851 0.896 1.00 98.50 82 VAL A CA 1
ATOM 608 C C . VAL A 1 82 ? 11.205 -0.167 2.240 1.00 98.50 82 VAL A C 1
ATOM 610 O O . VAL A 1 82 ? 10.414 -0.341 3.167 1.00 98.50 82 VAL A O 1
ATOM 613 N N . GLY A 1 83 ? 12.244 0.668 2.325 1.00 98.44 83 GLY A N 1
ATOM 614 C CA . GLY A 1 83 ? 12.595 1.448 3.511 1.00 98.44 83 GLY A CA 1
ATOM 615 C C . GLY A 1 83 ? 11.450 2.326 4.012 1.00 98.44 83 GLY A C 1
ATOM 616 O O . GLY A 1 83 ? 11.255 2.481 5.214 1.00 98.44 83 GLY A O 1
ATOM 617 N N . ARG A 1 84 ? 10.633 2.860 3.102 1.00 98.38 84 ARG A N 1
ATOM 618 C CA . ARG A 1 84 ? 9.464 3.663 3.462 1.00 98.38 84 ARG A CA 1
ATOM 619 C C . ARG A 1 84 ? 8.369 2.846 4.151 1.00 98.38 84 ARG A C 1
ATOM 621 O O . ARG A 1 84 ? 7.788 3.308 5.132 1.00 98.38 84 ARG A O 1
ATOM 628 N N . TYR A 1 85 ? 8.082 1.644 3.654 1.00 98.69 85 TYR A N 1
ATOM 629 C CA . TYR A 1 85 ? 7.088 0.761 4.270 1.00 98.69 85 TYR A CA 1
ATOM 630 C C . TYR A 1 85 ? 7.588 0.170 5.588 1.00 98.69 85 TYR A C 1
ATOM 632 O O . TYR A 1 85 ? 6.818 0.096 6.544 1.00 98.69 85 TYR A O 1
ATOM 640 N N . THR A 1 86 ? 8.868 -0.200 5.679 1.00 98.56 86 THR A N 1
ATOM 641 C CA . THR A 1 86 ? 9.453 -0.692 6.935 1.00 98.56 86 THR A CA 1
ATOM 642 C C . THR A 1 86 ? 9.523 0.408 7.994 1.00 98.56 86 THR A C 1
ATOM 644 O O . THR A 1 86 ? 9.214 0.141 9.154 1.00 98.56 86 THR A O 1
ATOM 647 N N . ALA A 1 87 ? 9.819 1.655 7.611 1.00 98.50 87 ALA A N 1
ATOM 648 C CA . ALA A 1 87 ? 9.748 2.803 8.514 1.00 98.50 87 ALA A CA 1
ATOM 649 C C . ALA A 1 87 ? 8.323 3.020 9.046 1.00 98.50 87 ALA A C 1
ATOM 651 O O . ALA A 1 87 ? 8.138 3.136 10.256 1.00 98.50 87 ALA A O 1
ATOM 652 N N . LEU A 1 88 ? 7.306 2.989 8.174 1.00 98.75 88 LEU A N 1
ATOM 653 C CA . LEU A 1 88 ? 5.911 3.081 8.614 1.00 98.75 88 LEU A CA 1
ATOM 654 C C . LEU A 1 88 ? 5.541 1.928 9.558 1.00 98.75 88 LEU A C 1
ATOM 656 O O . LEU A 1 88 ? 4.907 2.155 10.583 1.00 98.75 88 LEU A O 1
ATOM 660 N N . ALA A 1 89 ? 5.942 0.694 9.245 1.00 98.75 89 ALA A N 1
ATOM 661 C CA . ALA A 1 89 ? 5.696 -0.456 10.112 1.00 98.75 89 ALA A CA 1
ATOM 662 C C . ALA A 1 89 ? 6.318 -0.270 11.508 1.00 98.75 89 ALA A C 1
ATOM 664 O O . ALA A 1 89 ? 5.662 -0.546 12.514 1.00 98.75 89 ALA A O 1
ATOM 665 N N . ALA A 1 90 ? 7.540 0.266 11.572 1.00 98.69 90 ALA A N 1
ATOM 666 C CA . ALA A 1 90 ? 8.208 0.591 12.827 1.00 98.69 90 ALA A CA 1
ATOM 667 C C . ALA A 1 90 ? 7.462 1.683 13.613 1.00 98.69 90 ALA A C 1
ATOM 669 O O . ALA A 1 90 ? 7.242 1.519 14.812 1.00 98.69 90 ALA A O 1
ATOM 670 N N . GLU A 1 91 ? 7.010 2.757 12.954 1.00 98.56 91 GLU A N 1
ATOM 671 C CA . GLU A 1 91 ? 6.180 3.792 13.593 1.00 98.56 91 GLU A CA 1
ATOM 672 C C . GLU A 1 91 ? 4.863 3.227 14.147 1.00 98.56 91 GLU A C 1
ATOM 674 O O . GLU A 1 91 ? 4.384 3.663 15.194 1.00 98.56 91 GLU A O 1
ATOM 679 N N . LEU A 1 92 ? 4.274 2.255 13.447 1.00 98.56 92 LEU A N 1
ATOM 680 C CA . LEU A 1 92 ? 3.046 1.564 13.847 1.00 98.56 92 LEU A CA 1
ATOM 681 C C . LEU A 1 92 ? 3.277 0.490 14.923 1.00 98.56 92 LEU A C 1
ATOM 683 O O . LEU A 1 92 ? 2.305 -0.076 15.425 1.00 98.56 92 LEU A O 1
ATOM 687 N N . GLY A 1 93 ? 4.533 0.197 15.276 1.00 98.38 93 GLY A N 1
ATOM 688 C CA . GLY A 1 93 ? 4.885 -0.819 16.266 1.00 98.38 93 GLY A CA 1
ATOM 689 C C . GLY A 1 93 ? 4.535 -2.248 15.835 1.00 98.38 93 GLY A C 1
ATOM 690 O O . GLY A 1 93 ? 4.163 -3.060 16.680 1.00 98.38 93 GLY A O 1
ATOM 691 N N . ILE A 1 94 ? 4.616 -2.549 14.535 1.00 98.56 94 ILE A N 1
ATOM 692 C CA . ILE A 1 94 ? 4.339 -3.876 13.959 1.00 98.56 94 ILE A CA 1
ATOM 693 C C . ILE A 1 94 ? 5.578 -4.456 13.267 1.00 98.56 94 ILE A C 1
ATOM 695 O O . ILE A 1 94 ? 6.470 -3.725 12.837 1.00 98.56 94 ILE A O 1
ATOM 699 N N . ASP A 1 95 ? 5.622 -5.783 13.132 1.00 97.81 95 ASP A N 1
ATOM 700 C CA . ASP A 1 95 ? 6.715 -6.499 12.463 1.00 97.81 95 ASP A CA 1
ATOM 701 C C . ASP A 1 95 ? 6.631 -6.353 10.933 1.00 97.81 95 ASP A C 1
ATOM 703 O O . ASP A 1 95 ? 6.077 -7.194 10.224 1.00 97.81 95 ASP A O 1
ATOM 707 N N . GLY A 1 96 ? 7.157 -5.239 10.423 1.00 97.50 96 GLY A N 1
ATOM 708 C CA . GLY A 1 96 ? 7.199 -4.956 8.991 1.00 97.50 96 GLY A CA 1
ATOM 709 C C . GLY A 1 96 ? 8.086 -5.909 8.195 1.00 97.50 96 GLY A C 1
ATOM 710 O O . GLY A 1 96 ? 7.788 -6.156 7.032 1.00 97.50 96 GLY A O 1
ATOM 711 N N . GLU A 1 97 ? 9.143 -6.460 8.793 1.00 95.62 97 GLU A N 1
ATOM 712 C CA . GLU A 1 97 ? 10.061 -7.363 8.093 1.00 95.62 97 GLU A CA 1
ATOM 713 C C . GLU A 1 97 ? 9.329 -8.641 7.680 1.00 95.62 97 GLU A C 1
ATOM 715 O O . GLU A 1 97 ? 9.271 -8.962 6.492 1.00 95.62 97 GLU A O 1
ATOM 720 N N . THR A 1 98 ? 8.660 -9.299 8.631 1.00 98.00 98 THR A N 1
ATOM 721 C CA . THR A 1 98 ? 7.865 -10.501 8.346 1.00 98.00 98 THR A CA 1
ATOM 722 C C . THR A 1 98 ? 6.678 -10.196 7.431 1.00 98.00 98 THR A C 1
ATOM 724 O O . THR A 1 98 ? 6.403 -10.946 6.494 1.00 98.00 98 THR A O 1
ATOM 727 N N . LEU A 1 99 ? 5.959 -9.093 7.677 1.00 98.44 99 LEU A N 1
ATOM 728 C CA . LEU A 1 99 ? 4.749 -8.749 6.918 1.00 98.44 99 LEU A CA 1
ATOM 729 C C . LEU A 1 99 ? 5.029 -8.405 5.450 1.00 98.44 99 LEU A C 1
ATOM 731 O O . LEU A 1 99 ? 4.156 -8.602 4.605 1.00 98.44 99 LEU A O 1
ATOM 735 N N . LEU A 1 100 ? 6.211 -7.863 5.146 1.00 98.56 100 LEU A N 1
ATOM 736 C CA . LEU A 1 100 ? 6.554 -7.382 3.807 1.00 98.56 100 LEU A CA 1
ATOM 737 C C . LEU A 1 100 ? 7.447 -8.346 3.025 1.00 98.56 100 LEU A C 1
ATOM 739 O O . LEU A 1 100 ? 7.542 -8.199 1.809 1.00 98.56 100 LEU A O 1
ATOM 743 N N . GLN A 1 101 ? 8.066 -9.335 3.680 1.00 98.38 101 GLN A N 1
ATOM 744 C CA . GLN A 1 101 ? 9.071 -10.220 3.081 1.00 98.38 101 GLN A CA 1
ATOM 745 C C . GLN A 1 101 ? 8.651 -10.797 1.721 1.00 98.38 101 GLN A C 1
ATOM 747 O O . GLN A 1 101 ? 9.411 -10.706 0.756 1.00 98.38 101 GLN A O 1
ATOM 752 N N . LEU A 1 102 ? 7.441 -11.361 1.630 1.00 98.31 102 LEU A N 1
ATOM 753 C CA . LEU A 1 102 ? 6.945 -11.960 0.389 1.00 98.31 102 LEU A CA 1
ATOM 754 C C . LEU A 1 102 ? 6.804 -10.912 -0.723 1.00 98.31 102 LEU A C 1
ATOM 756 O O . LEU A 1 102 ? 7.308 -11.117 -1.822 1.00 98.31 102 LEU A O 1
ATOM 760 N N . TYR A 1 103 ? 6.193 -9.765 -0.423 1.00 98.56 103 TYR A N 1
ATOM 761 C CA . TYR A 1 103 ? 5.993 -8.694 -1.398 1.00 98.56 103 TYR A CA 1
ATOM 762 C C . TYR A 1 103 ? 7.313 -8.107 -1.898 1.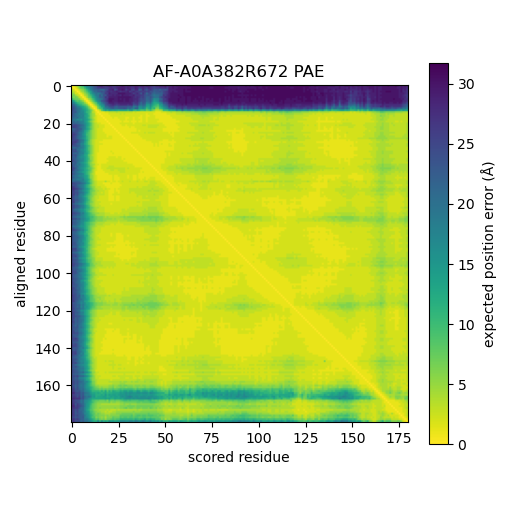00 98.56 103 TYR A C 1
ATOM 764 O O . TYR A 1 103 ? 7.453 -7.824 -3.084 1.00 98.56 103 TYR A O 1
ATOM 772 N N . VAL A 1 104 ? 8.295 -7.952 -1.008 1.00 98.69 104 VAL A N 1
ATOM 773 C CA . VAL A 1 104 ? 9.635 -7.482 -1.375 1.00 98.69 104 VAL A CA 1
ATOM 774 C C . VAL A 1 104 ? 10.331 -8.496 -2.279 1.00 98.69 104 VAL A C 1
ATOM 776 O O . VAL A 1 104 ? 10.921 -8.103 -3.286 1.00 98.69 104 VAL A O 1
ATOM 779 N N . SER A 1 105 ? 10.235 -9.791 -1.963 1.00 98.62 105 SER A N 1
ATOM 780 C CA . SER A 1 105 ? 10.790 -10.859 -2.800 1.00 98.62 105 SER A CA 1
ATOM 781 C C . SER A 1 105 ? 10.168 -10.849 -4.198 1.00 98.62 105 SER A C 1
ATOM 783 O O . SER A 1 105 ? 10.888 -10.783 -5.193 1.00 98.62 105 SER A O 1
ATOM 785 N N . GLU A 1 106 ? 8.837 -10.839 -4.285 1.00 98.62 106 GLU A N 1
ATOM 786 C CA . GLU A 1 106 ? 8.113 -10.860 -5.561 1.00 98.62 106 GLU A CA 1
ATOM 787 C C . GLU A 1 106 ? 8.365 -9.600 -6.400 1.00 98.62 106 GLU A C 1
ATOM 789 O O . GLU A 1 106 ? 8.585 -9.695 -7.609 1.00 98.62 106 GLU A O 1
ATOM 794 N N . LEU A 1 107 ? 8.378 -8.416 -5.775 1.00 98.69 107 LEU A N 1
ATOM 795 C CA . LEU A 1 107 ? 8.701 -7.167 -6.463 1.00 98.69 107 LEU A CA 1
ATOM 796 C C . LEU A 1 107 ? 10.133 -7.202 -7.015 1.00 98.69 107 LEU A C 1
ATOM 798 O O . LEU A 1 107 ? 10.352 -6.838 -8.169 1.00 98.69 107 LEU A O 1
ATOM 802 N N . THR A 1 108 ? 11.096 -7.690 -6.227 1.00 98.50 108 THR A N 1
ATOM 803 C CA . THR A 1 108 ? 12.497 -7.833 -6.657 1.00 98.50 108 THR A CA 1
ATOM 804 C C . THR A 1 108 ? 12.609 -8.760 -7.867 1.00 98.50 108 THR A C 1
ATOM 806 O O . THR A 1 108 ? 13.222 -8.404 -8.874 1.00 98.50 108 THR A O 1
ATOM 809 N N . GLU A 1 109 ? 11.978 -9.935 -7.809 1.00 98.38 109 GLU A N 1
ATOM 810 C CA . GLU A 1 109 ? 11.980 -10.902 -8.910 1.00 98.38 109 GLU A CA 1
ATOM 811 C C . GLU A 1 109 ? 11.343 -10.341 -10.185 1.00 98.38 109 GLU A C 1
ATOM 813 O O . GLU A 1 109 ? 11.853 -10.569 -11.290 1.00 98.38 109 GLU A O 1
ATOM 818 N N . LEU A 1 110 ? 10.252 -9.585 -10.040 1.00 98.25 110 LEU A N 1
ATOM 819 C CA . LEU A 1 110 ? 9.551 -8.965 -11.157 1.00 98.25 110 LEU A CA 1
ATOM 820 C C . LEU A 1 110 ? 10.415 -7.899 -11.842 1.00 98.25 110 LEU A C 1
ATOM 822 O O . LEU A 1 110 ? 10.498 -7.885 -13.073 1.00 98.25 110 LEU A O 1
ATOM 826 N N . ILE A 1 111 ? 11.111 -7.058 -11.071 1.00 98.31 111 ILE A N 1
ATOM 827 C CA . ILE A 1 111 ? 12.039 -6.059 -11.618 1.00 98.31 111 ILE A CA 1
ATOM 828 C C . ILE A 1 111 ? 13.255 -6.723 -12.276 1.00 98.31 111 ILE A C 1
ATOM 830 O O . ILE A 1 111 ? 13.643 -6.332 -13.378 1.00 98.31 111 ILE A O 1
ATOM 834 N N . GLU A 1 112 ? 13.798 -7.797 -11.700 1.00 97.75 112 GLU A N 1
ATOM 835 C CA . GLU A 1 112 ? 14.845 -8.584 -12.361 1.00 97.75 112 GLU A CA 1
ATOM 836 C C . GLU A 1 112 ? 14.357 -9.223 -13.672 1.00 97.75 112 GLU A C 1
ATOM 838 O O . GLU A 1 112 ? 15.116 -9.357 -14.636 1.00 97.75 112 GLU A O 1
ATOM 843 N N . GLY A 1 113 ? 13.079 -9.602 -13.743 1.00 97.31 113 GLY A N 1
ATOM 844 C CA . GLY A 1 113 ? 12.425 -10.029 -14.979 1.00 97.31 113 GLY A CA 1
ATOM 845 C C . GLY A 1 113 ? 12.389 -8.922 -16.031 1.00 97.31 113 GLY A C 1
ATOM 846 O O . GLY A 1 113 ? 12.795 -9.155 -17.171 1.00 97.31 113 GLY A O 1
ATOM 847 N N . VAL A 1 114 ? 11.972 -7.715 -15.639 1.00 97.00 114 VAL A N 1
ATOM 848 C CA . VAL A 1 114 ? 11.985 -6.519 -16.500 1.00 97.00 114 VAL A CA 1
ATOM 849 C C . VAL A 1 114 ? 13.392 -6.242 -17.031 1.00 97.00 114 VAL A C 1
ATOM 851 O O . VAL A 1 114 ? 13.555 -6.049 -18.236 1.00 97.00 114 VAL A O 1
ATOM 854 N N . ARG A 1 115 ? 14.416 -6.310 -16.172 1.00 96.75 115 ARG A N 1
ATOM 855 C CA . ARG A 1 115 ? 15.821 -6.125 -16.560 1.00 96.75 115 ARG A CA 1
ATOM 856 C C . ARG A 1 115 ? 16.274 -7.136 -17.610 1.00 96.75 115 ARG A C 1
ATOM 858 O O . ARG A 1 115 ? 16.897 -6.764 -18.599 1.00 96.75 115 ARG A O 1
ATOM 865 N N . ARG A 1 116 ? 15.952 -8.422 -17.422 1.00 96.94 116 ARG A N 1
ATOM 866 C CA . ARG A 1 116 ? 16.312 -9.491 -18.375 1.00 96.94 116 ARG A CA 1
ATOM 867 C C . ARG A 1 116 ? 15.639 -9.322 -19.735 1.00 96.94 116 ARG A C 1
ATOM 869 O O . ARG A 1 116 ? 16.245 -9.645 -20.751 1.00 96.94 116 ARG A O 1
ATOM 876 N N . VAL A 1 117 ? 14.391 -8.855 -19.749 1.00 97.00 117 VAL A N 1
ATOM 877 C CA . VAL A 1 117 ? 13.620 -8.635 -20.981 1.00 97.00 117 VAL A CA 1
ATOM 878 C C . VAL A 1 117 ? 14.021 -7.327 -21.674 1.00 97.00 117 VAL A C 1
ATOM 880 O O . VAL A 1 117 ? 13.904 -7.223 -22.893 1.00 97.00 117 VAL A O 1
ATOM 883 N N . GLY A 1 118 ? 14.489 -6.326 -20.923 1.00 96.31 118 GLY A N 1
ATOM 884 C CA . GLY A 1 118 ? 14.856 -5.010 -21.451 1.00 96.31 118 GLY A CA 1
ATOM 885 C C . GLY A 1 118 ? 13.653 -4.159 -21.878 1.00 96.31 118 GLY A C 1
ATOM 886 O O . GLY A 1 118 ? 13.808 -3.196 -22.626 1.00 96.31 118 GLY A O 1
ATOM 887 N N . SER A 1 119 ? 12.440 -4.511 -21.444 1.00 95.62 119 SER A N 1
ATOM 888 C CA . SER A 1 119 ? 11.218 -3.732 -21.674 1.00 95.62 119 SER A CA 1
ATOM 889 C C . SER A 1 119 ? 10.145 -4.054 -20.629 1.00 95.62 119 SER A C 1
ATOM 891 O O . SER A 1 119 ? 10.233 -5.056 -19.918 1.00 95.62 119 SER A O 1
ATOM 893 N N . VAL A 1 120 ? 9.124 -3.196 -20.532 1.00 96.88 120 VAL A N 1
ATOM 894 C CA . VAL A 1 120 ? 8.027 -3.327 -19.562 1.00 96.88 120 VAL A CA 1
ATOM 895 C C . VAL A 1 120 ? 6.719 -3.603 -20.296 1.00 96.88 120 VAL A C 1
ATOM 897 O O . VAL A 1 120 ? 6.250 -2.768 -21.070 1.00 96.88 120 VAL A O 1
ATOM 900 N N . SER A 1 121 ? 6.098 -4.754 -20.031 1.00 96.50 121 SER A N 1
ATOM 901 C CA . SER A 1 121 ? 4.742 -5.040 -20.512 1.00 96.50 121 SER A CA 1
ATOM 902 C C . SER A 1 121 ? 3.691 -4.293 -19.683 1.00 96.50 121 SER A C 1
ATOM 904 O O . SER A 1 121 ? 3.909 -3.985 -18.510 1.00 96.50 121 SER A O 1
ATOM 906 N N . HIS A 1 122 ? 2.510 -4.040 -20.253 1.00 96.31 122 HIS A N 1
ATOM 907 C CA . HIS A 1 122 ? 1.404 -3.413 -19.515 1.00 96.31 122 HIS A CA 1
ATOM 908 C C . HIS A 1 122 ? 0.958 -4.240 -18.302 1.00 96.31 122 HIS A C 1
ATOM 910 O O . HIS A 1 122 ? 0.623 -3.675 -17.262 1.00 96.31 122 HIS A O 1
ATOM 916 N N . ARG A 1 123 ? 1.048 -5.571 -18.404 1.00 95.19 123 ARG A N 1
ATOM 917 C CA . ARG A 1 123 ? 0.821 -6.493 -17.290 1.00 95.19 123 ARG A CA 1
ATOM 918 C C . ARG A 1 123 ? 1.833 -6.299 -16.161 1.00 95.19 123 ARG A C 1
ATOM 920 O O . ARG A 1 123 ? 1.420 -6.127 -15.020 1.00 95.19 123 ARG A O 1
ATOM 927 N N . ALA A 1 124 ? 3.131 -6.302 -16.475 1.00 96.38 124 ALA A N 1
ATOM 928 C CA . ALA A 1 124 ? 4.178 -6.095 -15.474 1.00 96.38 124 ALA A CA 1
ATOM 929 C C . ALA A 1 124 ? 4.044 -4.715 -14.815 1.00 96.38 124 ALA A C 1
ATOM 931 O O . ALA A 1 124 ? 4.194 -4.597 -13.605 1.00 96.38 124 ALA A O 1
ATOM 932 N N . HIS A 1 125 ? 3.672 -3.696 -15.596 1.00 97.94 125 HIS A N 1
ATOM 933 C CA . HIS A 1 125 ? 3.393 -2.360 -15.081 1.00 97.94 125 HIS A CA 1
ATOM 934 C C . HIS A 1 125 ? 2.258 -2.383 -14.042 1.00 97.94 125 HIS A C 1
ATOM 936 O O . HIS A 1 125 ? 2.463 -1.962 -12.907 1.00 97.94 125 HIS A O 1
ATOM 942 N N . ALA A 1 126 ? 1.092 -2.942 -14.381 1.00 97.12 126 ALA A N 1
ATOM 943 C CA . ALA A 1 126 ? -0.029 -3.044 -13.444 1.00 97.12 126 ALA A CA 1
ATOM 944 C C . ALA A 1 126 ? 0.329 -3.846 -12.177 1.00 97.12 126 ALA A C 1
ATOM 946 O O . ALA A 1 126 ? -0.045 -3.457 -11.072 1.00 97.12 126 ALA A O 1
ATOM 947 N N . GLN A 1 127 ? 1.085 -4.939 -12.329 1.00 97.69 127 GLN A N 1
ATOM 948 C CA . GLN A 1 127 ? 1.546 -5.755 -11.204 1.00 97.69 127 GLN A CA 1
ATOM 949 C C . GLN A 1 127 ? 2.487 -4.981 -10.275 1.00 97.69 127 GLN A C 1
ATOM 951 O O . GLN A 1 127 ? 2.296 -5.035 -9.064 1.00 97.69 127 GLN A O 1
ATOM 956 N N . VAL A 1 128 ? 3.462 -4.244 -10.822 1.00 98.50 128 VAL A N 1
ATOM 957 C CA . VAL A 1 128 ? 4.399 -3.448 -10.016 1.00 98.50 128 VAL A CA 1
ATOM 958 C C . VAL A 1 128 ? 3.671 -2.353 -9.238 1.00 98.50 128 VAL A C 1
ATOM 960 O O . VAL A 1 128 ? 3.914 -2.210 -8.043 1.00 98.50 128 VAL A O 1
ATOM 963 N N . LEU A 1 129 ? 2.736 -1.632 -9.867 1.00 98.25 129 LEU A N 1
ATOM 964 C CA . LEU A 1 129 ? 1.965 -0.594 -9.173 1.00 98.25 129 LEU A CA 1
ATOM 965 C C . LEU A 1 129 ? 1.166 -1.150 -7.991 1.00 98.25 129 LEU A C 1
ATOM 967 O O . LEU A 1 129 ? 1.167 -0.540 -6.924 1.00 98.25 129 LEU A O 1
ATOM 971 N N . ALA A 1 130 ? 0.556 -2.329 -8.149 1.00 98.06 130 ALA A N 1
ATOM 972 C CA . ALA A 1 130 ? -0.261 -2.946 -7.108 1.00 98.06 130 ALA A CA 1
ATOM 973 C C . ALA A 1 130 ? 0.507 -3.222 -5.803 1.00 98.06 130 ALA A C 1
ATOM 975 O O . ALA A 1 130 ? -0.107 -3.245 -4.736 1.00 98.06 130 ALA A O 1
ATOM 976 N N . PHE A 1 131 ? 1.836 -3.397 -5.843 1.00 98.69 131 PHE A N 1
ATOM 977 C CA . PHE A 1 131 ? 2.630 -3.607 -4.625 1.00 98.69 131 PHE A CA 1
ATOM 978 C C . PHE A 1 131 ? 2.532 -2.438 -3.644 1.00 98.69 131 PHE A C 1
ATOM 980 O O . PHE A 1 131 ? 2.607 -2.659 -2.434 1.00 98.69 131 PHE A O 1
ATOM 987 N N . GLY A 1 132 ? 2.304 -1.215 -4.132 1.00 98.50 132 GLY A N 1
ATOM 988 C CA . GLY A 1 132 ? 2.106 -0.057 -3.269 1.00 98.50 132 GLY A CA 1
ATOM 989 C C . GLY A 1 132 ? 0.897 -0.231 -2.338 1.00 98.50 132 GLY A C 1
ATOM 990 O O . GLY A 1 132 ? 1.003 -0.060 -1.117 1.00 98.50 132 GLY A O 1
ATOM 991 N N . GLU A 1 133 ? -0.252 -0.604 -2.898 1.00 98.62 133 GLU A N 1
ATOM 992 C CA . GLU A 1 133 ? -1.472 -0.902 -2.147 1.00 98.62 133 GLU A CA 1
ATOM 993 C C . GLU A 1 133 ? -1.364 -2.202 -1.342 1.00 98.62 133 GLU A C 1
ATOM 995 O O . GLU A 1 133 ? -1.791 -2.223 -0.187 1.00 98.62 133 GLU A O 1
ATOM 1000 N N . LEU A 1 134 ? -0.784 -3.271 -1.897 1.00 98.69 134 LEU A N 1
ATOM 1001 C CA . LEU A 1 134 ? -0.670 -4.570 -1.214 1.00 98.69 134 LEU A CA 1
ATOM 1002 C C . LEU A 1 134 ? 0.138 -4.456 0.080 1.00 98.69 134 LEU A C 1
ATOM 1004 O O . LEU A 1 134 ? -0.335 -4.857 1.147 1.00 98.69 134 LEU A O 1
ATOM 1008 N N . MET A 1 135 ? 1.318 -3.834 0.013 1.00 98.75 135 MET A N 1
ATOM 1009 C CA . MET A 1 135 ? 2.150 -3.601 1.193 1.00 98.75 135 MET A CA 1
ATOM 1010 C C . MET A 1 135 ? 1.446 -2.670 2.182 1.00 98.75 135 MET A C 1
ATOM 1012 O O . MET A 1 135 ? 1.347 -2.978 3.369 1.00 98.75 135 MET A O 1
ATOM 1016 N N . GLY A 1 136 ? 0.890 -1.552 1.701 1.00 98.44 136 GLY A N 1
ATOM 1017 C CA . GLY A 1 136 ? 0.251 -0.563 2.570 1.00 98.44 136 GLY A CA 1
ATOM 1018 C C . GLY A 1 136 ? -0.954 -1.122 3.321 1.00 98.44 136 GLY A C 1
ATOM 1019 O O . GLY A 1 136 ? -1.085 -0.917 4.526 1.00 98.44 136 GLY A O 1
ATOM 1020 N N . THR A 1 137 ? -1.835 -1.833 2.618 1.00 98.62 137 THR A N 1
ATOM 1021 C CA . THR A 1 137 ? -3.048 -2.415 3.211 1.00 98.62 137 THR A CA 1
ATOM 1022 C C . THR A 1 137 ? -2.718 -3.567 4.151 1.00 98.62 137 THR A C 1
ATOM 1024 O O . THR A 1 137 ? -3.394 -3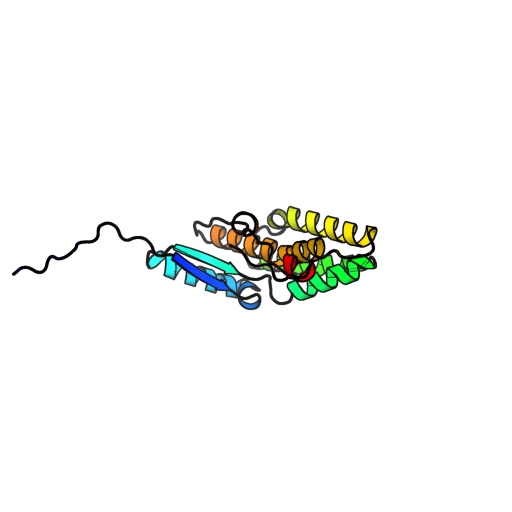.717 5.171 1.00 98.62 137 THR A O 1
ATOM 1027 N N . THR A 1 138 ? -1.653 -4.327 3.873 1.00 98.75 138 THR A N 1
ATOM 1028 C CA . THR A 1 138 ? -1.142 -5.360 4.786 1.00 98.75 138 THR A CA 1
ATOM 1029 C C . THR A 1 138 ? -0.715 -4.744 6.118 1.00 98.75 138 THR A C 1
ATOM 1031 O O . THR A 1 138 ? -1.184 -5.181 7.173 1.00 98.75 138 THR A O 1
ATOM 1034 N N . LEU A 1 139 ? 0.105 -3.685 6.086 1.00 98.81 139 LEU A N 1
ATOM 1035 C CA . LEU A 1 139 ? 0.532 -2.977 7.299 1.00 98.81 139 LEU A CA 1
ATOM 1036 C C . LEU A 1 139 ? -0.655 -2.363 8.044 1.00 98.81 139 LEU A C 1
ATOM 1038 O O . LEU A 1 139 ? -0.786 -2.534 9.255 1.00 98.81 139 LEU A O 1
ATOM 1042 N N . GLY A 1 140 ? -1.557 -1.703 7.317 1.00 98.62 140 GLY A N 1
ATOM 1043 C CA . GLY A 1 140 ? -2.762 -1.108 7.880 1.00 98.62 140 GLY A CA 1
ATOM 1044 C C . GLY A 1 140 ? -3.644 -2.114 8.615 1.00 98.62 140 GLY A C 1
ATOM 1045 O O . GLY A 1 140 ? -4.065 -1.882 9.750 1.00 98.62 140 GLY A O 1
ATOM 1046 N N . ALA A 1 141 ? -3.892 -3.270 8.000 1.00 98.69 141 ALA A N 1
ATOM 1047 C CA . ALA A 1 141 ? -4.671 -4.329 8.624 1.00 98.69 141 ALA A CA 1
ATOM 1048 C C . ALA A 1 141 ? -3.967 -4.929 9.848 1.00 98.69 141 ALA A C 1
ATOM 1050 O O . ALA A 1 141 ? -4.631 -5.201 10.849 1.00 98.69 141 ALA A O 1
ATOM 1051 N N . ALA A 1 142 ? -2.647 -5.126 9.791 1.00 98.75 142 ALA A N 1
ATOM 1052 C CA . ALA A 1 142 ? -1.867 -5.620 10.924 1.00 98.75 142 ALA A CA 1
ATOM 1053 C C . ALA A 1 142 ? -1.899 -4.643 12.108 1.00 98.75 142 ALA A C 1
ATOM 1055 O O . ALA A 1 142 ? -2.191 -5.054 13.231 1.00 98.75 142 ALA A O 1
ATOM 1056 N N . TYR A 1 143 ? -1.701 -3.349 11.850 1.00 98.81 143 TYR A N 1
ATOM 1057 C CA . TYR A 1 143 ? -1.812 -2.303 12.863 1.00 98.81 143 TYR A CA 1
ATOM 1058 C C . TYR A 1 143 ? -3.196 -2.292 13.520 1.00 98.81 143 TYR A C 1
ATOM 1060 O O . TYR A 1 143 ? -3.306 -2.368 14.740 1.00 98.81 143 TYR A O 1
ATOM 1068 N N . LE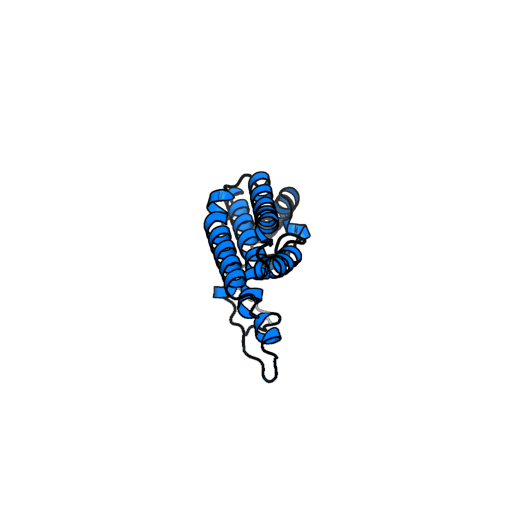U A 1 144 ? -4.275 -2.277 12.733 1.00 98.75 144 LEU A N 1
ATOM 1069 C CA . LEU A 1 144 ? -5.630 -2.251 13.290 1.00 98.75 144 LEU A CA 1
ATOM 1070 C C . LEU A 1 144 ? -5.948 -3.504 14.129 1.00 98.75 144 LEU A C 1
ATOM 1072 O O . LEU A 1 144 ? -6.650 -3.394 15.136 1.00 98.75 144 LEU A O 1
ATOM 1076 N N . LYS A 1 145 ? -5.411 -4.678 13.763 1.00 98.50 145 LYS A N 1
ATOM 1077 C CA . LYS A 1 145 ? -5.491 -5.889 14.602 1.00 98.50 145 LYS A CA 1
ATOM 1078 C C . LYS A 1 145 ? -4.742 -5.713 15.921 1.00 98.50 145 LYS A C 1
ATOM 1080 O O . LYS A 1 145 ? -5.293 -6.052 16.965 1.00 98.50 145 LYS A O 1
ATOM 1085 N N . ASN A 1 146 ? -3.523 -5.171 15.878 1.00 98.25 146 ASN A N 1
ATOM 1086 C CA . ASN A 1 146 ? -2.716 -4.886 17.070 1.00 98.25 146 ASN A CA 1
ATOM 1087 C C . ASN A 1 146 ? -3.427 -3.905 18.023 1.00 98.25 146 ASN A C 1
ATOM 1089 O O . ASN A 1 146 ? -3.358 -4.034 19.239 1.00 98.25 146 ASN A O 1
ATOM 1093 N N . GLU A 1 147 ? -4.213 -2.988 17.461 1.00 98.25 147 GLU A N 1
ATOM 1094 C CA . GLU A 1 147 ? -5.062 -2.032 18.180 1.00 98.25 147 GLU A CA 1
ATOM 1095 C C . GLU A 1 147 ? -6.395 -2.615 18.698 1.00 98.25 147 GLU A C 1
ATOM 1097 O O . GLU A 1 147 ? -7.265 -1.881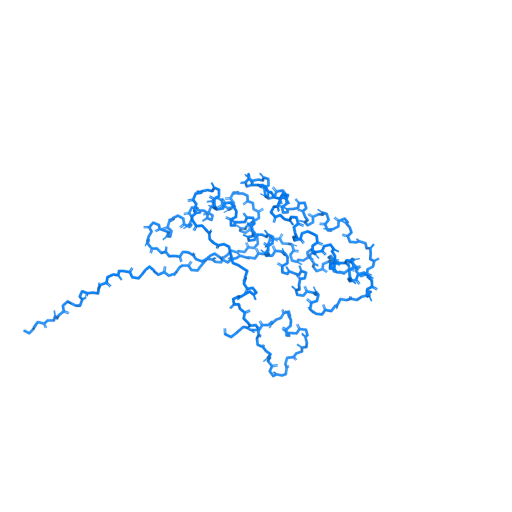 19.189 1.00 98.25 147 GLU A O 1
ATOM 1102 N N . GLY A 1 148 ? -6.580 -3.933 18.584 1.00 98.00 148 GLY A N 1
ATOM 1103 C CA . GLY A 1 148 ? -7.719 -4.669 19.128 1.00 98.00 148 GLY A CA 1
ATOM 1104 C C . GLY A 1 148 ? -8.962 -4.703 18.236 1.00 98.00 148 GLY A C 1
ATOM 1105 O O . GLY A 1 148 ? -10.019 -5.138 18.694 1.00 98.00 148 GLY A O 1
ATOM 1106 N N . LEU A 1 149 ? -8.884 -4.257 16.976 1.00 98.19 149 LEU A N 1
ATOM 1107 C CA . LEU A 1 149 ? -10.010 -4.355 16.045 1.00 98.19 149 LEU A CA 1
ATOM 1108 C C . LEU A 1 149 ? -10.032 -5.739 15.381 1.00 98.19 149 LEU A C 1
ATOM 1110 O O . LEU A 1 149 ? -9.010 -6.270 14.942 1.00 98.19 149 LEU A O 1
ATOM 1114 N N . LYS A 1 150 ? -11.229 -6.314 15.223 1.00 97.50 150 LYS A N 1
ATOM 1115 C CA . LYS A 1 150 ? -11.421 -7.528 14.419 1.00 97.50 150 LYS A CA 1
ATOM 1116 C C . LYS A 1 150 ? -11.357 -7.173 12.932 1.00 97.50 150 LYS A C 1
ATOM 1118 O O . LYS A 1 150 ? -12.362 -6.782 12.345 1.00 97.50 150 LYS A O 1
ATOM 1123 N N . VAL A 1 151 ? -10.182 -7.327 12.328 1.00 98.12 151 VAL A N 1
ATOM 1124 C CA . VAL A 1 151 ? -9.940 -6.994 10.915 1.00 98.12 151 VAL A CA 1
ATOM 1125 C C . VAL A 1 151 ? -9.697 -8.245 10.082 1.00 98.12 151 VAL A C 1
ATOM 1127 O O . VAL A 1 151 ? -8.944 -9.138 10.473 1.00 98.12 151 VAL A O 1
ATOM 1130 N N . HIS A 1 152 ? -10.299 -8.280 8.898 1.00 97.50 152 HIS A N 1
ATOM 1131 C CA . HIS A 1 152 ? -9.971 -9.230 7.843 1.00 97.50 152 HIS A CA 1
ATOM 1132 C C . HIS A 1 152 ? -9.364 -8.447 6.676 1.00 97.50 152 HIS A C 1
ATOM 1134 O O . HIS A 1 152 ? -9.990 -7.512 6.182 1.00 97.50 152 HIS A O 1
ATOM 1140 N N . TRP A 1 153 ? -8.126 -8.780 6.306 1.00 98.12 153 TRP A N 1
ATOM 1141 C CA . TRP A 1 153 ? -7.479 -8.215 5.123 1.00 98.12 153 TRP A CA 1
ATOM 1142 C C . TRP A 1 153 ? -7.894 -9.044 3.915 1.00 98.12 153 TRP A C 1
ATOM 1144 O O . TRP A 1 153 ? -7.931 -10.270 4.018 1.00 98.12 153 TRP A O 1
ATOM 1154 N N . ILE A 1 154 ? -8.224 -8.374 2.816 1.00 96.81 154 ILE A N 1
ATOM 1155 C CA . ILE A 1 154 ? -8.641 -9.013 1.573 1.00 96.81 154 ILE A CA 1
ATOM 1156 C C . ILE A 1 154 ? -7.882 -8.358 0.428 1.00 96.81 154 ILE A C 1
ATOM 1158 O O . ILE A 1 154 ? -7.800 -7.129 0.365 1.00 96.81 154 ILE A O 1
ATOM 1162 N N . ASP A 1 155 ? -7.378 -9.178 -0.486 1.00 97.06 155 ASP A N 1
ATOM 1163 C CA . ASP A 1 155 ? -6.824 -8.711 -1.744 1.00 97.06 155 ASP A CA 1
ATOM 1164 C C . ASP A 1 155 ? -7.960 -8.388 -2.723 1.00 97.06 155 ASP A C 1
ATOM 1166 O O . ASP A 1 155 ? -8.757 -9.252 -3.092 1.00 97.06 155 ASP A O 1
ATOM 1170 N N . ALA A 1 156 ? -8.039 -7.136 -3.176 1.00 94.69 156 ALA A N 1
ATOM 1171 C CA . ALA A 1 156 ? -9.063 -6.720 -4.131 1.00 94.69 156 ALA A CA 1
ATOM 1172 C C . ALA A 1 156 ? -8.997 -7.507 -5.452 1.00 94.69 156 ALA A C 1
ATOM 1174 O O . ALA A 1 156 ? -10.024 -7.663 -6.107 1.00 94.69 156 ALA A O 1
ATOM 1175 N N . ARG A 1 157 ? -7.826 -8.044 -5.822 1.00 94.19 157 ARG A N 1
ATOM 1176 C CA . ARG A 1 157 ? -7.625 -8.866 -7.027 1.00 94.19 157 ARG A CA 1
ATOM 1177 C C . ARG A 1 157 ? -8.345 -10.216 -6.958 1.00 94.19 157 ARG A C 1
ATOM 1179 O O . ARG A 1 157 ? -8.556 -10.837 -7.992 1.00 94.19 157 ARG A O 1
ATOM 1186 N N . GLU A 1 158 ? -8.720 -10.665 -5.762 1.00 94.75 158 GLU A N 1
ATOM 1187 C CA . GLU A 1 158 ? -9.501 -11.892 -5.552 1.00 94.75 158 GLU A CA 1
ATOM 1188 C C . GLU A 1 158 ? -11.015 -11.637 -5.565 1.00 94.75 158 GLU A C 1
ATOM 1190 O O . GLU A 1 158 ? -11.801 -12.580 -5.638 1.00 94.75 158 GLU A O 1
ATOM 1195 N N . LEU A 1 159 ? -11.430 -10.368 -5.482 1.00 92.75 159 LEU A N 1
ATOM 1196 C CA . LEU A 1 159 ? -12.837 -9.971 -5.404 1.00 92.75 159 LEU A CA 1
ATOM 1197 C C . LEU A 1 159 ? -13.339 -9.236 -6.645 1.00 92.75 159 LEU A C 1
ATOM 1199 O O . LEU A 1 159 ? -14.526 -9.310 -6.946 1.00 92.75 159 LEU A O 1
ATOM 1203 N N . LEU A 1 160 ? -12.468 -8.486 -7.318 1.00 92.62 160 LEU A N 1
ATOM 1204 C CA . LEU A 1 160 ? -12.817 -7.665 -8.468 1.00 92.62 160 LEU A CA 1
ATOM 1205 C C . LEU A 1 160 ? -12.310 -8.325 -9.745 1.00 92.62 160 LEU A C 1
ATOM 1207 O O . LEU A 1 160 ? -11.113 -8.590 -9.880 1.00 92.62 160 LEU A O 1
ATOM 1211 N N . CYS A 1 161 ? -13.215 -8.551 -10.697 1.00 90.81 161 CYS A N 1
ATOM 1212 C CA . CYS A 1 161 ? -12.866 -9.075 -12.005 1.00 90.81 161 CYS A CA 1
ATOM 1213 C C . CYS A 1 161 ? -12.875 -7.940 -13.027 1.00 90.81 161 CYS A C 1
ATOM 1215 O O . CYS A 1 161 ? -13.897 -7.305 -13.275 1.00 90.81 161 CYS A O 1
ATOM 1217 N N . SER A 1 162 ? -11.722 -7.660 -13.632 1.00 89.81 162 SER A N 1
ATOM 1218 C CA . SER A 1 162 ? -11.662 -6.718 -14.746 1.00 89.81 162 SER A CA 1
ATOM 1219 C C . SER A 1 162 ? -12.334 -7.315 -15.981 1.00 89.81 162 SER A C 1
ATOM 1221 O O . SER A 1 162 ? -12.033 -8.452 -16.346 1.00 89.81 162 SER A O 1
ATOM 1223 N N . ILE A 1 163 ? -13.157 -6.531 -16.671 1.00 88.50 163 ILE A N 1
ATOM 1224 C CA . ILE A 1 163 ? -13.765 -6.916 -17.947 1.00 88.50 163 ILE A CA 1
ATOM 1225 C C . ILE A 1 163 ? -13.045 -6.264 -19.130 1.00 88.50 163 ILE A C 1
ATOM 1227 O O . ILE A 1 163 ? -12.697 -5.077 -19.100 1.00 88.50 163 ILE A O 1
ATOM 1231 N N . ASP A 1 164 ? -12.874 -7.033 -20.205 1.00 83.50 164 ASP A N 1
ATOM 1232 C CA . ASP A 1 164 ? -12.406 -6.500 -21.482 1.00 83.50 164 ASP A CA 1
ATOM 1233 C C . ASP A 1 164 ? -13.463 -5.573 -22.081 1.00 83.50 164 ASP A C 1
ATOM 1235 O O . ASP A 1 164 ? -14.644 -5.917 -22.184 1.00 83.50 164 ASP A O 1
ATOM 1239 N N . GLN A 1 165 ? -13.038 -4.384 -22.507 1.00 82.50 165 GLN A N 1
ATOM 1240 C CA . GLN A 1 165 ? -13.927 -3.444 -23.177 1.00 82.50 165 GLN A CA 1
ATOM 1241 C C . GLN A 1 165 ? -13.738 -3.486 -24.693 1.00 82.50 165 GLN A C 1
ATOM 1243 O O . GLN A 1 165 ? -12.605 -3.461 -25.179 1.00 82.50 165 GLN A O 1
ATOM 1248 N N . PRO A 1 166 ? -14.835 -3.470 -25.476 1.00 82.12 166 PRO A N 1
ATOM 1249 C CA . PRO A 1 166 ? -14.739 -3.287 -26.915 1.00 82.12 166 PRO A CA 1
ATOM 1250 C C . PRO A 1 166 ? -13.962 -2.006 -27.237 1.00 82.12 166 PRO A C 1
ATOM 1252 O O . PRO A 1 166 ? -14.266 -0.938 -26.705 1.00 82.12 166 PRO A O 1
ATOM 1255 N N . ASN A 1 167 ? -12.984 -2.107 -28.138 1.00 84.94 167 ASN A N 1
ATOM 1256 C CA . ASN A 1 167 ? -12.126 -1.003 -28.585 1.00 84.94 167 ASN A CA 1
ATOM 1257 C C . ASN A 1 167 ? -11.191 -0.394 -27.515 1.00 84.94 167 ASN A C 1
ATOM 1259 O O . ASN A 1 167 ? -10.691 0.715 -27.723 1.00 84.94 167 ASN A O 1
ATOM 1263 N N . SER A 1 168 ? -10.916 -1.070 -26.391 1.00 85.62 168 SER A N 1
ATOM 1264 C CA . SER A 1 168 ? -9.846 -0.632 -25.482 1.00 85.62 168 SER A CA 1
ATOM 1265 C C . SER A 1 168 ? -8.466 -0.979 -26.045 1.00 85.62 168 SER A C 1
ATOM 1267 O O . SER A 1 168 ? -8.264 -2.016 -26.674 1.00 85.62 168 SER A O 1
ATOM 1269 N N . SER A 1 169 ? -7.487 -0.101 -25.820 1.00 90.94 169 SER A N 1
ATOM 1270 C CA . SER A 1 169 ? -6.087 -0.454 -26.061 1.00 90.94 169 SER A CA 1
ATOM 1271 C C . SER A 1 169 ? -5.616 -1.451 -25.005 1.00 90.94 169 SER A C 1
ATOM 1273 O O . SER A 1 169 ? -6.110 -1.431 -23.878 1.00 90.94 169 SER A O 1
ATOM 1275 N N . GLU A 1 170 ? -4.606 -2.261 -25.328 1.00 89.56 170 GLU A N 1
ATOM 1276 C CA . GLU A 1 170 ? -3.997 -3.181 -24.357 1.00 89.56 170 GLU A CA 1
ATOM 1277 C C . GLU A 1 170 ? -3.555 -2.433 -23.088 1.00 89.56 170 GLU A C 1
ATOM 1279 O O . GLU A 1 170 ? -3.838 -2.860 -21.972 1.00 89.56 170 GLU A O 1
ATOM 1284 N N . ARG A 1 171 ? -2.959 -1.243 -23.245 1.00 91.44 171 ARG A N 1
ATOM 1285 C CA . ARG A 1 171 ? -2.619 -0.363 -22.120 1.00 91.44 171 ARG A CA 1
ATOM 1286 C C . ARG A 1 171 ? -3.828 -0.061 -21.235 1.00 91.44 171 ARG A C 1
ATOM 1288 O O . ARG A 1 171 ? -3.710 -0.136 -20.015 1.00 91.44 171 ARG A O 1
ATOM 1295 N N . ALA A 1 172 ? -4.960 0.315 -21.830 1.00 89.56 172 ALA A N 1
ATOM 1296 C CA . ALA A 1 172 ? -6.170 0.647 -21.084 1.00 89.56 172 ALA A CA 1
ATOM 1297 C C . ALA A 1 172 ? -6.760 -0.581 -20.375 1.00 89.56 172 ALA A C 1
ATOM 1299 O O . ALA A 1 172 ? -7.234 -0.439 -19.253 1.00 89.56 172 ALA A O 1
ATOM 1300 N N . SER A 1 173 ? -6.661 -1.774 -20.971 1.00 89.88 173 SER A N 1
ATOM 1301 C CA . SER A 1 173 ? -7.117 -3.022 -20.345 1.00 89.88 173 SER A CA 1
ATOM 1302 C C . SER A 1 173 ? -6.365 -3.363 -19.053 1.00 89.88 173 SER A C 1
ATOM 1304 O O . SER A 1 173 ? -6.946 -3.980 -18.170 1.00 89.88 173 SER A O 1
ATOM 1306 N N . TYR A 1 174 ? -5.109 -2.927 -18.898 1.00 92.50 174 TYR A N 1
ATOM 1307 C CA . TYR A 1 174 ? -4.326 -3.159 -17.673 1.00 92.50 174 TYR A CA 1
ATOM 1308 C C . TYR A 1 174 ? -4.289 -1.959 -16.720 1.00 92.50 174 TYR A C 1
ATOM 1310 O O . TYR A 1 174 ? -4.387 -2.129 -15.510 1.00 92.50 174 TYR A O 1
ATOM 1318 N N . LEU A 1 175 ? -4.121 -0.743 -17.245 1.00 92.25 175 LEU A N 1
ATOM 1319 C CA . LEU A 1 175 ? -3.845 0.458 -16.440 1.00 92.25 175 LEU A CA 1
ATOM 1320 C C . LEU A 1 175 ? -5.070 1.366 -16.267 1.00 92.25 175 LEU A C 1
ATOM 1322 O O . LEU A 1 175 ? -4.990 2.426 -15.650 1.00 92.25 175 LEU A O 1
ATOM 1326 N N . SER A 1 176 ? -6.206 1.004 -16.859 1.00 91.12 176 SER A N 1
ATOM 1327 C CA . SER A 1 176 ? -7.480 1.728 -16.746 1.00 91.12 176 SER A CA 1
ATOM 1328 C C . SER A 1 176 ? -8.665 0.762 -16.849 1.00 91.12 176 SER A C 1
ATOM 1330 O O . SER A 1 176 ? -9.693 1.074 -17.457 1.00 91.12 176 SER A O 1
ATOM 1332 N N . ALA A 1 177 ? -8.486 -0.431 -16.278 1.00 88.06 177 ALA A N 1
ATOM 1333 C CA . ALA A 1 177 ? -9.467 -1.501 -16.299 1.00 88.06 177 ALA A CA 1
ATOM 1334 C C . ALA A 1 177 ? -10.782 -1.070 -15.632 1.00 88.06 177 ALA A C 1
ATOM 1336 O O . ALA A 1 177 ? -10.794 -0.284 -14.681 1.00 88.06 177 ALA A O 1
ATOM 1337 N N . ARG A 1 178 ? -11.901 -1.613 -16.118 1.00 86.38 178 ARG A N 1
ATOM 1338 C CA . ARG A 1 178 ? -13.192 -1.542 -15.422 1.00 86.38 178 ARG A CA 1
ATOM 1339 C C . ARG A 1 178 ? -13.531 -2.918 -14.882 1.00 86.38 178 ARG A C 1
ATOM 1341 O O . ARG A 1 178 ? -13.204 -3.906 -15.529 1.00 86.38 178 ARG A O 1
ATOM 1348 N N . CYS A 1 179 ? -14.163 -2.946 -13.718 1.00 86.62 179 CYS A N 1
ATOM 1349 C CA . CYS A 1 179 ? -14.670 -4.174 -13.117 1.00 86.62 179 CYS A CA 1
ATOM 1350 C C . CYS A 1 179 ? -16.176 -4.303 -13.369 1.00 86.62 179 CYS A C 1
ATOM 1352 O O . CYS A 1 179 ? -16.820 -3.303 -13.715 1.00 86.62 179 CYS A O 1
ATOM 1354 N N . ASP A 1 180 ? -16.679 -5.527 -13.253 1.00 72.50 180 ASP A N 1
ATOM 1355 C CA . ASP A 1 180 ? -18.094 -5.889 -13.346 1.00 72.50 180 ASP A CA 1
ATOM 1356 C C . ASP A 1 180 ? -18.948 -5.426 -12.150 1.00 72.50 180 ASP A C 1
ATOM 1358 O O . ASP A 1 180 ? -18.395 -5.121 -11.066 1.00 72.50 180 ASP A O 1
#

Foldseek 3Di:
DDDDDPPDPDDDAAEDEAEEEQCLLQALVSLVVVLVVCVVSVVVSHHYDYAYAFHPCLLVLLVVLLVCLLVVNNPVSLCVSLVSLVVRLVRLVHDLCVLCVVLSVVLVVLSPVNNVVSHDDLQSSLVSSVSRRSSSQSSSQRSSVVVVDPDDRDDVVVVWDFDDDVPDDSNCCRVVTDTD

Nearest PDB structures (foldseek):
  3c1m-assembly1_A  TM=9.133E-01  e=5.867E-07  Methanocaldococcus jannaschii
  3c1m-assembly1_D  TM=8.570E-01  e=1.295E-06  Methanocaldococcus jannaschii
  3c1m-assembly3_C  TM=9.161E-01  e=5.986E-06  Methanocaldococcus jannaschii
  2hmf-assembly1_A  TM=8.584E-01  e=2.859E-06  Methanocaldococcus jannaschii
  2j0w-assembly1_A  TM=8.009E-01  e=3.722E-06  Escheric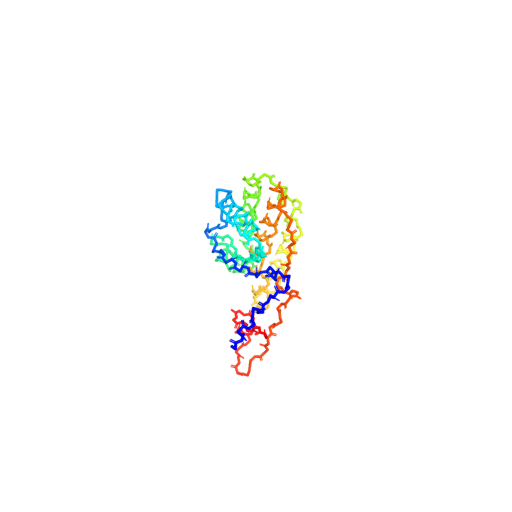hia coli

Radius of gyration: 20.17 Å; Cα contacts (8 Å, |Δi|>4): 202; chains: 1; bounding box: 78×23×48 Å